Protein AF-A0A7C1DD98-F1 (afdb_monomer_lite)

Radius of gyration: 33.75 Å; chains: 1; bounding box: 45×37×127 Å

Secondary structure (DSSP, 8-state):
---TTTT---HHHHHHHHHHHHSSPPPPPPHHHHHHHHHHHHHHHHHHTTTTTSSSSSSSSSS------------------SSHHHHHHHHHHHHHHHHHHHHHHHHHHHHHHHHHHHHHHHHHHHHHHHHHHHHHHS---S--HHHHHHHHHHHHHHHHHHHHHHTTTS-HHHHHHHHHHHHHHHHHH-TTTSTTTTB-TTS-B-TT----HHHHHHHHHH--S-HHHHHHHHHHHHHHHHHHHHHHHHHHH-HHHHHHHHHHHHHHHHHHHHHTT--HHHHHHIIIIIS---S--TT-

Foldseek 3Di:
DPDPPPPPCDPVNLQVVLCQLQVDRWDADDLVVLLVLLVVVLVVLVVVVVVVVVPPPPPPPPPPDDDDDDDDDDDDDDDDDDDCVVVVVVVVVVVVVVVVVVVVVVVVVVVVVVVVVVVVVVVVVVVVVVVVVVVVPPPPLFDDLVLVLVLLVLLLVLLVLLLVSVCSRTPSLSSLSNLQVLLVVLCVVLVLQQPLQQADPVRHGDSSNGGPSVVNSVSLVVDPDDRNVSVLSSLVSLQSSQVSSLVSSCSRHNDSSSVSSVVSSVVSSVVVCVVVVPPPVSVCCCVPRRHDDPPDPPPD

pLDDT: mean 75.89, std 20.19, range [26.45, 97.75]

Structure (mmCIF, N/CA/C/O backbone):
data_AF-A0A7C1DD98-F1
#
_entry.id   AF-A0A7C1DD98-F1
#
loop_
_atom_site.group_PDB
_atom_site.id
_atom_site.type_symbol
_atom_site.label_atom_id
_atom_site.label_alt_id
_atom_site.label_comp_id
_atom_site.label_asym_id
_atom_site.label_entity_id
_atom_site.label_seq_id
_atom_site.pdbx_PDB_ins_code
_atom_site.Cartn_x
_atom_site.Cartn_y
_atom_site.Cartn_z
_atom_site.occupancy
_atom_site.B_iso_or_equiv
_atom_site.auth_seq_id
_atom_site.auth_comp_id
_atom_site.auth_asym_id
_atom_site.auth_atom_id
_atom_site.pdbx_PDB_model_num
ATOM 1 N N . MET A 1 1 ? 25.209 -1.944 34.228 1.00 44.56 1 MET A N 1
ATOM 2 C CA . MET A 1 1 ? 23.796 -2.227 34.520 1.00 44.56 1 MET A CA 1
ATOM 3 C C . MET A 1 1 ? 23.032 -1.071 33.922 1.00 44.56 1 MET A C 1
ATOM 5 O O . MET A 1 1 ? 23.174 0.032 34.424 1.00 44.56 1 MET A O 1
ATOM 9 N N . PHE A 1 2 ? 22.425 -1.289 32.759 1.00 43.44 2 PHE A N 1
ATOM 10 C CA . PHE A 1 2 ? 21.355 -0.421 32.284 1.00 43.44 2 PHE A CA 1
ATOM 11 C C . PHE A 1 2 ? 20.094 -1.053 32.857 1.00 43.44 2 PHE A C 1
ATOM 13 O O . PHE A 1 2 ? 19.914 -2.259 32.695 1.00 43.44 2 PHE A O 1
ATOM 20 N N . ASP A 1 3 ? 19.347 -0.292 33.644 1.00 43.69 3 ASP A N 1
ATOM 21 C CA . ASP A 1 3 ? 18.128 -0.772 34.274 1.00 43.69 3 ASP A CA 1
ATOM 22 C C . ASP A 1 3 ? 17.076 -1.000 33.180 1.00 43.69 3 ASP A C 1
ATOM 24 O O . ASP A 1 3 ? 16.743 -0.090 32.424 1.00 43.69 3 ASP A O 1
ATOM 28 N N . ASP A 1 4 ? 16.554 -2.225 33.090 1.00 50.62 4 ASP A N 1
ATOM 29 C CA . ASP A 1 4 ? 15.515 -2.650 32.135 1.00 50.62 4 ASP A CA 1
ATOM 30 C C . ASP A 1 4 ? 14.133 -1.992 32.399 1.00 50.62 4 ASP A C 1
ATOM 32 O O . ASP A 1 4 ? 13.113 -2.424 31.863 1.00 50.62 4 ASP A O 1
ATOM 36 N N . ASP A 1 5 ? 14.069 -0.943 33.226 1.00 51.44 5 ASP A N 1
ATOM 37 C CA . ASP A 1 5 ? 12.832 -0.266 33.640 1.00 51.44 5 ASP A CA 1
ATOM 38 C C . ASP A 1 5 ? 12.500 1.002 32.818 1.00 51.44 5 ASP A C 1
ATOM 40 O O . ASP A 1 5 ? 11.418 1.568 32.983 1.00 51.44 5 ASP A O 1
ATOM 44 N N . ASP A 1 6 ? 13.363 1.416 31.882 1.00 50.69 6 ASP A N 1
ATOM 45 C CA . ASP A 1 6 ? 13.234 2.695 31.153 1.00 50.69 6 ASP A CA 1
ATOM 46 C C . ASP A 1 6 ? 12.299 2.672 29.918 1.00 50.69 6 ASP A C 1
ATOM 48 O O . ASP A 1 6 ? 12.132 3.693 29.251 1.00 50.69 6 ASP A O 1
ATOM 52 N N . PHE A 1 7 ? 11.635 1.550 29.607 1.00 53.03 7 PHE A N 1
ATOM 53 C CA . PHE A 1 7 ? 10.709 1.440 28.458 1.00 53.03 7 PHE A CA 1
ATOM 54 C C . PHE A 1 7 ? 9.294 0.964 28.823 1.00 53.03 7 PHE A C 1
ATOM 56 O O . PHE A 1 7 ? 8.620 0.292 28.040 1.00 53.03 7 PHE A O 1
ATOM 63 N N . LYS A 1 8 ? 8.785 1.338 30.001 1.00 61.41 8 LYS A N 1
ATOM 64 C CA . LYS A 1 8 ? 7.354 1.169 30.304 1.00 61.41 8 LYS A CA 1
ATOM 65 C C . LYS A 1 8 ? 6.538 2.242 29.584 1.00 61.41 8 LYS A C 1
ATOM 67 O O . LYS A 1 8 ? 6.243 3.286 30.155 1.00 61.41 8 LYS A O 1
ATOM 72 N N . ILE A 1 9 ? 6.162 1.963 28.335 1.00 60.94 9 ILE A N 1
ATOM 73 C CA . ILE A 1 9 ? 5.136 2.732 27.618 1.00 60.94 9 ILE A CA 1
ATOM 74 C C . ILE A 1 9 ? 3.858 2.680 28.462 1.00 60.94 9 ILE A C 1
ATOM 76 O O . ILE A 1 9 ? 3.317 1.600 28.719 1.00 60.94 9 ILE A O 1
ATOM 80 N N . SER A 1 10 ? 3.395 3.833 28.940 1.00 78.88 10 SER A N 1
ATOM 81 C CA . SER A 1 10 ? 2.190 3.905 29.757 1.00 78.88 10 SER A CA 1
ATOM 82 C C . SER A 1 10 ? 0.936 3.772 28.889 1.00 78.88 10 SER A C 1
ATOM 84 O O . SER A 1 10 ? 0.933 4.040 27.687 1.00 78.88 10 SER A O 1
ATOM 86 N N . MET A 1 11 ? -0.181 3.378 29.503 1.00 71.75 11 MET A N 1
ATOM 87 C CA . MET A 1 11 ? -1.469 3.322 28.805 1.00 71.75 11 MET A CA 1
ATOM 88 C C . MET A 1 11 ? -1.911 4.702 28.289 1.00 71.75 11 MET A C 1
ATOM 90 O O . MET A 1 11 ? -2.684 4.781 27.335 1.00 71.75 11 MET A O 1
ATOM 94 N N . ASP A 1 12 ? -1.444 5.782 28.914 1.00 74.38 12 ASP A N 1
ATOM 95 C CA . ASP A 1 12 ? -1.731 7.141 28.466 1.00 74.38 12 ASP A CA 1
ATOM 96 C C . ASP A 1 12 ? -0.872 7.520 27.248 1.00 74.38 12 ASP A C 1
ATOM 98 O O . ASP A 1 12 ? -1.425 8.062 26.294 1.00 74.38 12 ASP A O 1
ATOM 102 N N . ASP A 1 13 ? 0.391 7.079 27.176 1.00 74.44 13 ASP A N 1
ATOM 103 C CA . ASP A 1 13 ? 1.223 7.229 25.967 1.00 74.44 13 ASP A CA 1
ATOM 104 C C . ASP A 1 13 ? 0.591 6.517 24.759 1.00 74.44 13 ASP A C 1
ATOM 106 O O . ASP A 1 13 ? 0.547 7.057 23.654 1.00 74.44 13 ASP A O 1
ATOM 110 N N . ILE A 1 14 ? 0.022 5.322 24.967 1.00 70.88 14 ILE A N 1
ATOM 111 C CA . ILE A 1 14 ? -0.697 4.590 23.911 1.00 70.88 14 ILE A CA 1
ATOM 112 C C . ILE A 1 14 ? -1.929 5.376 23.446 1.00 70.88 14 ILE A C 1
ATOM 114 O O . ILE A 1 14 ? -2.203 5.436 22.247 1.00 70.88 14 ILE A O 1
ATOM 118 N N . LYS A 1 15 ? -2.688 5.991 24.363 1.00 73.69 15 LYS A N 1
ATOM 119 C CA . LYS A 1 15 ? -3.858 6.806 23.992 1.00 73.69 15 LYS A CA 1
ATOM 120 C C . LYS A 1 15 ? -3.454 8.046 23.206 1.00 73.69 15 LYS A C 1
ATOM 122 O O . LYS A 1 15 ? -4.144 8.371 22.242 1.00 73.69 15 LYS A O 1
ATOM 127 N N . ASP A 1 16 ? -2.366 8.702 23.590 1.00 77.00 16 ASP A N 1
ATOM 128 C CA . ASP A 1 16 ? -1.865 9.887 22.898 1.00 77.00 16 ASP A CA 1
ATOM 129 C C . ASP A 1 16 ? -1.370 9.530 21.493 1.00 77.00 16 ASP A C 1
ATOM 131 O O . ASP A 1 16 ? -1.757 10.183 20.523 1.00 77.00 16 ASP A O 1
ATOM 135 N N . MET A 1 17 ? -0.643 8.416 21.349 1.00 79.12 17 MET A N 1
ATOM 136 C CA . MET A 1 17 ? -0.243 7.883 20.042 1.00 79.12 17 MET A CA 1
ATOM 137 C C . MET A 1 17 ? -1.448 7.535 19.159 1.00 79.12 17 MET A C 1
ATOM 139 O O . MET A 1 17 ? -1.466 7.862 17.973 1.00 79.12 17 MET A O 1
ATOM 143 N N . VAL A 1 18 ? -2.478 6.889 19.717 1.00 78.44 18 VAL A N 1
ATOM 144 C CA . VAL A 1 18 ? -3.716 6.580 18.983 1.00 78.44 18 VAL A CA 1
ATOM 145 C C . VAL A 1 18 ? -4.442 7.872 18.590 1.00 78.44 18 VAL A C 1
ATOM 147 O O . VAL A 1 18 ? -4.887 8.007 17.455 1.00 78.44 18 VAL A O 1
ATOM 150 N N . SER A 1 19 ? -4.519 8.860 19.477 1.00 80.44 19 SER A N 1
ATOM 151 C CA . SER A 1 19 ? -5.138 10.152 19.169 1.00 80.44 19 SER A CA 1
ATOM 152 C C . SER A 1 19 ? -4.407 10.882 18.034 1.00 80.44 19 SER A C 1
ATOM 154 O O . SER A 1 19 ? -5.047 11.397 17.118 1.00 80.44 19 SER A O 1
ATOM 156 N N . GLU A 1 20 ? -3.070 10.868 18.025 1.00 84.50 20 GLU A N 1
ATOM 157 C CA . GLU A 1 20 ? -2.262 11.462 16.952 1.00 84.50 20 GLU A CA 1
ATOM 158 C C . GLU A 1 20 ? -2.450 10.737 15.607 1.00 84.50 20 GLU A C 1
ATOM 160 O O . GLU A 1 20 ? -2.622 11.377 14.563 1.00 84.50 20 GLU A O 1
ATOM 165 N N . LEU A 1 21 ? -2.446 9.399 15.626 1.00 84.75 21 LEU A N 1
ATOM 166 C CA . LEU A 1 21 ? -2.575 8.574 14.423 1.00 84.75 21 LEU A CA 1
ATOM 167 C C . LEU A 1 21 ? -3.962 8.664 13.788 1.00 84.75 21 LEU A C 1
ATOM 169 O O . LEU A 1 21 ? -4.073 8.650 12.565 1.00 84.75 21 LEU A O 1
ATOM 173 N N . PHE A 1 22 ? -5.018 8.771 14.590 1.00 84.56 22 PHE A N 1
ATOM 174 C CA . PHE A 1 22 ? -6.398 8.703 14.103 1.00 84.56 22 PHE A CA 1
ATOM 175 C C . PHE A 1 22 ? -7.108 10.064 14.086 1.00 84.56 22 PHE A C 1
ATOM 177 O O . PHE A 1 22 ? -8.158 10.190 13.463 1.00 84.56 22 PHE A O 1
ATOM 184 N N . GLY A 1 23 ? -6.534 11.095 14.714 1.00 81.75 23 GLY A N 1
ATOM 185 C CA . GLY A 1 23 ? -7.061 12.465 14.725 1.00 81.75 23 GLY A CA 1
ATOM 186 C C . GLY A 1 23 ? -8.315 12.658 15.585 1.00 81.75 23 GLY A C 1
ATOM 187 O O . GLY A 1 23 ? -8.809 13.776 15.716 1.00 81.75 23 GLY A O 1
ATOM 188 N N . GLU A 1 24 ? -8.836 11.585 16.179 1.00 81.94 24 GLU A N 1
ATOM 189 C CA . GLU A 1 24 ? -9.978 11.592 17.085 1.00 81.94 24 GLU A CA 1
ATOM 190 C C . GLU A 1 24 ? -9.912 10.404 18.056 1.00 81.94 24 GLU A C 1
ATOM 192 O O . GLU A 1 24 ? -9.141 9.457 17.882 1.00 81.94 24 GLU A O 1
ATOM 197 N N . LYS A 1 25 ? -10.763 10.435 19.085 1.00 78.94 25 LYS A N 1
ATOM 198 C CA . LYS A 1 25 ? -10.939 9.298 19.988 1.00 78.94 25 LYS A CA 1
ATOM 199 C C . LYS A 1 25 ? -11.739 8.204 19.279 1.00 78.94 25 LYS A C 1
ATOM 201 O O . LYS A 1 25 ? -12.879 8.436 18.881 1.00 78.94 25 LYS A O 1
ATOM 206 N N . ILE A 1 26 ? -11.157 7.012 19.177 1.00 79.25 26 ILE A N 1
ATOM 207 C CA . ILE A 1 26 ? -11.790 5.856 18.537 1.00 79.25 26 ILE A CA 1
ATOM 208 C C . ILE A 1 26 ? -12.465 4.970 19.582 1.00 79.25 26 ILE A C 1
ATOM 210 O O . ILE A 1 26 ? -11.867 4.618 20.601 1.00 79.25 26 ILE A O 1
ATOM 214 N N . GLU A 1 27 ? -13.725 4.619 19.332 1.00 77.81 27 GLU A N 1
ATOM 215 C CA . GLU A 1 27 ? -14.433 3.596 20.098 1.00 77.81 27 GLU A CA 1
ATOM 216 C C . GLU A 1 27 ? -13.940 2.217 19.657 1.00 77.81 27 GLU A C 1
ATOM 218 O O . GLU A 1 27 ? -13.911 1.908 18.466 1.00 77.81 27 GLU A O 1
ATOM 223 N N . LYS A 1 28 ? -13.510 1.392 20.617 1.00 77.19 28 LYS A N 1
ATOM 224 C CA . LYS A 1 28 ? -13.057 0.033 20.319 1.00 77.19 28 LYS A CA 1
ATOM 225 C C . LYS A 1 28 ? -14.254 -0.831 19.938 1.00 77.19 28 LYS A C 1
ATOM 227 O O . LYS A 1 28 ? -15.217 -0.908 20.697 1.00 77.19 28 LYS A O 1
ATOM 232 N N . VAL A 1 29 ? -14.150 -1.510 18.801 1.00 80.81 29 VAL A N 1
ATOM 233 C CA . VAL A 1 29 ? -15.093 -2.559 18.400 1.00 80.81 29 VAL A CA 1
ATOM 234 C C . VAL A 1 29 ? -14.668 -3.871 19.043 1.00 80.81 29 VAL A C 1
ATOM 236 O O . VAL A 1 29 ? -13.480 -4.192 19.074 1.00 80.81 29 VAL A O 1
ATOM 239 N N . ASP A 1 30 ? -15.625 -4.626 19.577 1.00 84.19 30 ASP A N 1
ATOM 240 C CA . ASP A 1 30 ? -15.352 -5.949 20.125 1.00 84.19 30 ASP A CA 1
ATOM 241 C C . ASP A 1 30 ? -15.087 -6.982 19.014 1.00 84.19 30 ASP A C 1
ATOM 243 O O . ASP A 1 30 ? -15.554 -6.860 17.879 1.00 84.19 30 ASP A O 1
ATOM 247 N N . ALA A 1 31 ? -14.334 -8.032 19.345 1.00 81.25 31 ALA A N 1
ATOM 248 C CA . ALA A 1 31 ? -13.898 -9.025 18.369 1.00 81.25 31 ALA A CA 1
ATOM 249 C C . ALA A 1 31 ? -15.051 -9.809 17.719 1.00 81.25 31 ALA A C 1
ATOM 251 O O . ALA A 1 31 ? -14.939 -10.200 16.555 1.00 81.25 31 ALA A O 1
ATOM 252 N N . ALA A 1 32 ? -16.160 -10.030 18.433 1.00 83.06 32 ALA A N 1
ATOM 253 C CA . ALA A 1 32 ? -17.300 -10.770 17.900 1.00 83.06 32 ALA A CA 1
ATOM 254 C C . ALA A 1 32 ? -18.042 -9.943 16.842 1.00 83.06 32 ALA A C 1
ATOM 256 O O . ALA A 1 32 ? -18.244 -10.428 15.726 1.00 83.06 32 ALA A O 1
ATOM 257 N N . SER A 1 33 ? -18.347 -8.681 17.153 1.00 83.62 33 SER A N 1
ATOM 258 C CA . SER A 1 33 ? -18.960 -7.738 16.213 1.00 83.62 33 SER A CA 1
ATOM 259 C C . SER A 1 33 ? -18.067 -7.500 14.994 1.00 83.62 33 SER A C 1
ATOM 261 O O . SER A 1 33 ? -18.538 -7.546 13.859 1.00 83.62 33 SER A O 1
ATOM 263 N N . ALA A 1 34 ? -16.758 -7.314 15.201 1.00 84.94 34 ALA A N 1
ATOM 264 C CA . ALA A 1 34 ? -15.810 -7.122 14.104 1.00 84.94 34 ALA A CA 1
ATOM 265 C C . ALA A 1 34 ? -15.771 -8.327 13.152 1.00 84.94 34 ALA A C 1
ATOM 267 O O . ALA A 1 34 ? -15.765 -8.164 11.931 1.00 84.94 34 ALA A O 1
ATOM 268 N N . LYS A 1 35 ? -15.779 -9.546 13.702 1.00 84.81 35 LYS A N 1
ATOM 269 C CA . LYS A 1 35 ? -15.798 -10.779 12.913 1.00 84.81 35 LYS A CA 1
ATOM 270 C C . LYS A 1 35 ? -17.065 -10.901 12.069 1.00 84.81 35 LYS A C 1
ATOM 272 O O . LYS A 1 35 ? -16.981 -11.338 10.923 1.00 84.81 35 LYS A O 1
ATOM 277 N N . GLU A 1 36 ? -18.220 -10.535 12.616 1.00 86.56 36 GLU A N 1
ATOM 278 C CA . GLU A 1 36 ? -19.487 -10.573 11.883 1.00 86.56 36 GLU A CA 1
ATOM 279 C C . GLU A 1 36 ? -19.508 -9.560 10.731 1.00 86.56 36 GLU A C 1
ATOM 281 O O . GLU A 1 36 ? -19.797 -9.945 9.598 1.00 86.56 36 GLU A O 1
ATOM 286 N N . LEU A 1 37 ? -19.105 -8.311 10.993 1.00 86.69 37 LEU A N 1
ATOM 287 C CA . LEU A 1 37 ? -19.029 -7.250 9.981 1.00 86.69 37 LEU A CA 1
ATOM 288 C C . LEU A 1 37 ? -18.093 -7.620 8.824 1.00 86.69 37 LEU A C 1
ATOM 290 O O . LEU A 1 37 ? -18.454 -7.482 7.657 1.00 86.69 37 LEU A O 1
ATOM 294 N N . LEU A 1 38 ? -16.899 -8.132 9.134 1.00 86.06 38 LEU A N 1
ATOM 295 C CA . LEU A 1 38 ? -15.926 -8.513 8.107 1.00 86.06 38 LEU A CA 1
ATOM 296 C C . LEU A 1 38 ? -16.370 -9.741 7.305 1.00 86.06 38 LEU A C 1
ATOM 298 O O . LEU A 1 38 ? -16.120 -9.811 6.102 1.00 86.06 38 LEU A O 1
ATOM 302 N N . LYS A 1 39 ? -17.042 -10.703 7.949 1.00 84.94 39 LYS A N 1
ATOM 303 C CA . LYS A 1 39 ? -17.567 -11.884 7.259 1.00 84.94 39 LYS A CA 1
ATOM 304 C C . LYS A 1 39 ? -18.651 -11.502 6.251 1.00 84.94 39 LY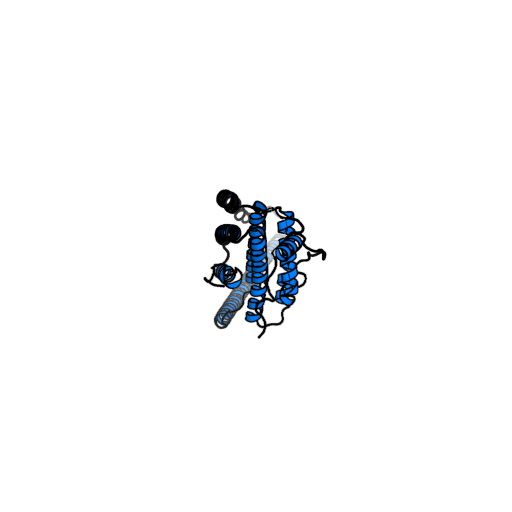S A C 1
ATOM 306 O O . LYS A 1 39 ? -18.610 -11.987 5.125 1.00 84.94 39 LYS A O 1
ATOM 311 N N . GLN A 1 40 ? -19.583 -10.630 6.643 1.00 84.06 40 GLN A N 1
ATOM 312 C CA . GLN A 1 40 ? -20.622 -10.124 5.741 1.00 84.06 40 GLN A CA 1
ATOM 313 C C . GLN A 1 40 ? -20.000 -9.457 4.508 1.00 84.06 40 GLN A C 1
ATOM 315 O O . GLN A 1 40 ? -20.394 -9.772 3.389 1.00 84.06 40 GLN A O 1
ATOM 320 N N . GLU A 1 41 ? -18.967 -8.632 4.701 1.00 82.19 41 GLU A N 1
ATOM 321 C CA . GLU A 1 41 ? -18.279 -7.955 3.598 1.00 82.19 41 GLU A CA 1
ATOM 322 C C . GLU A 1 41 ? -17.597 -8.940 2.639 1.00 82.19 41 GLU A C 1
ATOM 324 O O . GLU A 1 41 ? -17.702 -8.801 1.423 1.00 82.19 41 GLU A O 1
ATOM 329 N N . THR A 1 42 ? -16.907 -9.955 3.164 1.00 79.62 42 THR A N 1
ATOM 330 C CA . THR A 1 42 ? -16.255 -10.968 2.322 1.00 79.62 42 THR A CA 1
ATOM 331 C C . THR A 1 42 ? -17.277 -11.798 1.553 1.00 79.62 42 THR A C 1
ATOM 333 O O . THR A 1 42 ? -17.081 -12.062 0.366 1.00 79.62 42 THR A O 1
ATOM 336 N N . ASP A 1 43 ? -18.393 -12.162 2.186 1.00 76.81 43 ASP A N 1
ATOM 337 C CA . ASP A 1 43 ? -19.472 -12.894 1.527 1.00 76.81 43 ASP A CA 1
ATOM 338 C C . ASP A 1 43 ? -20.142 -12.046 0.425 1.00 76.81 43 ASP A C 1
ATOM 340 O O . ASP A 1 43 ? -20.460 -12.568 -0.646 1.00 76.81 43 ASP A O 1
ATOM 344 N N . GLU A 1 44 ? -20.335 -10.741 0.643 1.00 78.69 44 GLU A N 1
ATOM 345 C CA . GLU A 1 44 ? -20.850 -9.806 -0.369 1.00 78.69 44 GLU A CA 1
ATOM 346 C C . GLU A 1 44 ? -19.860 -9.586 -1.515 1.00 78.69 44 GLU A C 1
ATOM 348 O O . GLU A 1 44 ? -20.237 -9.687 -2.684 1.00 78.69 44 GLU A O 1
ATOM 353 N N . PHE A 1 45 ? -18.582 -9.368 -1.203 1.00 78.62 45 PHE A N 1
ATOM 354 C CA . PHE A 1 45 ? -17.521 -9.196 -2.193 1.00 78.62 45 PHE A CA 1
ATOM 355 C C . PHE A 1 45 ? -17.417 -10.404 -3.132 1.00 78.62 45 PHE A C 1
ATOM 357 O O . PHE A 1 45 ? -17.317 -10.259 -4.354 1.00 78.62 45 PHE A O 1
ATOM 364 N N . MET A 1 46 ? -17.487 -11.614 -2.572 1.00 74.69 46 MET A N 1
ATOM 365 C CA . MET A 1 46 ? -17.434 -12.846 -3.357 1.00 74.69 46 MET A CA 1
ATOM 366 C C . MET A 1 46 ? -18.670 -13.028 -4.246 1.00 74.69 46 MET A C 1
ATOM 368 O O . MET A 1 46 ? -18.540 -13.587 -5.335 1.00 74.69 46 MET A O 1
ATOM 372 N N . LYS A 1 47 ? -19.841 -12.522 -3.832 1.00 68.00 47 LYS A N 1
ATOM 373 C CA . LYS A 1 47 ? -21.067 -12.526 -4.649 1.00 68.00 47 LYS A CA 1
ATOM 374 C C . LYS A 1 47 ? -21.005 -11.513 -5.792 1.00 68.00 47 LYS A C 1
ATOM 376 O O . LYS A 1 47 ? -21.231 -11.891 -6.935 1.00 68.00 47 LYS A O 1
ATOM 381 N N . ILE A 1 48 ? -20.650 -10.260 -5.511 1.00 60.97 48 ILE A N 1
ATOM 382 C CA . ILE A 1 48 ? -20.595 -9.184 -6.520 1.00 60.97 48 ILE A CA 1
ATOM 383 C C . ILE A 1 48 ? -19.510 -9.476 -7.562 1.00 60.97 48 ILE A C 1
ATOM 385 O O . ILE A 1 48 ? -19.715 -9.313 -8.763 1.00 60.97 48 ILE A O 1
ATOM 389 N N . GLY A 1 49 ? -18.370 -10.017 -7.128 1.00 49.75 49 GLY A N 1
ATOM 390 C CA . GLY A 1 49 ? -17.279 -10.383 -8.021 1.00 49.75 49 GLY A CA 1
ATOM 391 C C . GLY A 1 49 ? -17.572 -11.544 -8.986 1.00 49.75 49 GLY A C 1
ATOM 392 O O . GLY A 1 49 ? -16.648 -11.923 -9.707 1.00 49.75 49 GLY A O 1
ATOM 393 N N . LEU A 1 50 ? -18.775 -12.134 -8.976 1.00 44.62 50 LEU A N 1
ATOM 394 C CA . LEU A 1 50 ? -19.270 -13.076 -9.991 1.00 44.62 50 LEU A CA 1
ATOM 395 C C . LEU A 1 50 ? -20.115 -12.387 -11.079 1.00 44.62 50 LEU A C 1
ATOM 397 O O . LEU A 1 50 ? -20.232 -12.935 -12.173 1.00 44.62 50 LEU A O 1
ATOM 401 N N . GLU A 1 51 ? -20.674 -11.203 -10.818 1.00 39.59 51 GLU A N 1
ATOM 402 C CA . GLU A 1 51 ? -21.613 -10.529 -11.729 1.00 39.59 51 GLU A CA 1
ATOM 403 C C . GLU A 1 51 ? -20.905 -9.599 -12.734 1.00 39.59 51 GLU A C 1
ATOM 405 O O . GLU A 1 51 ? -21.285 -9.560 -13.903 1.00 39.59 51 GLU A O 1
ATOM 410 N N . GLU A 1 52 ? -19.798 -8.949 -12.356 1.00 40.19 52 GLU A N 1
ATOM 411 C CA . GLU A 1 52 ? -19.060 -8.009 -13.231 1.00 40.19 52 GLU A CA 1
ATOM 412 C C . GLU A 1 52 ? -18.224 -8.682 -14.352 1.00 40.19 52 GLU A C 1
ATOM 414 O O . GLU A 1 52 ? -17.625 -8.006 -15.187 1.00 40.19 52 GLU A O 1
ATOM 419 N N . ILE A 1 53 ? -18.181 -10.020 -14.421 1.00 44.03 53 ILE A N 1
ATOM 420 C CA . ILE A 1 53 ? -17.365 -10.769 -15.401 1.00 44.03 53 ILE A CA 1
ATOM 421 C C . ILE A 1 53 ? -18.067 -10.911 -16.768 1.00 44.03 53 ILE A C 1
ATOM 423 O O . ILE A 1 53 ? -17.403 -11.129 -17.783 1.00 44.03 53 ILE A O 1
ATOM 427 N N . ASN A 1 54 ? -19.390 -10.727 -16.840 1.00 35.72 54 ASN A N 1
ATOM 428 C CA . ASN A 1 54 ? -20.117 -10.858 -18.108 1.00 35.72 54 ASN A CA 1
ATOM 429 C C . ASN A 1 54 ? -19.994 -9.640 -19.039 1.00 35.72 54 ASN A C 1
ATOM 431 O O . ASN A 1 54 ? -20.211 -9.789 -20.238 1.00 35.72 54 ASN A O 1
ATOM 435 N N . GLU A 1 55 ? -19.603 -8.463 -18.544 1.00 34.12 55 GLU A N 1
ATOM 436 C CA . GLU A 1 55 ? -19.584 -7.242 -19.369 1.00 34.12 55 GLU A CA 1
ATOM 437 C C . GLU A 1 55 ? -18.222 -6.936 -20.013 1.00 34.12 55 GLU A C 1
ATOM 439 O O . GLU A 1 55 ? -18.168 -6.240 -21.024 1.00 34.12 55 GLU A O 1
ATOM 444 N N . PHE A 1 56 ? -17.116 -7.506 -19.518 1.00 29.06 56 PHE A N 1
ATOM 445 C CA . PHE A 1 56 ? -15.774 -7.196 -20.041 1.00 29.06 56 PHE A CA 1
ATOM 446 C C . PHE A 1 56 ? -15.313 -8.083 -21.213 1.00 29.06 56 PHE A C 1
ATOM 448 O O . PHE A 1 56 ? -14.299 -7.785 -21.836 1.00 29.06 56 PHE A O 1
ATOM 455 N N . SER A 1 57 ? -16.043 -9.159 -21.544 1.00 33.16 57 SER A N 1
ATOM 456 C CA . SER A 1 57 ? -15.686 -10.072 -22.651 1.00 33.16 57 SER A CA 1
ATOM 457 C C . SER A 1 57 ? -16.368 -9.755 -23.991 1.00 33.16 57 SER A C 1
ATOM 459 O O . SER A 1 57 ? -16.011 -10.339 -25.010 1.00 33.16 57 SER A O 1
ATOM 461 N N . ALA A 1 58 ? -17.315 -8.810 -24.015 1.00 32.59 58 ALA A N 1
ATOM 462 C CA . ALA A 1 58 ? -18.080 -8.457 -25.214 1.00 32.59 58 ALA A CA 1
ATOM 463 C C . ALA A 1 58 ? -17.458 -7.316 -26.050 1.00 32.59 58 ALA A C 1
ATOM 465 O O . ALA A 1 58 ? -17.936 -7.036 -27.145 1.00 32.59 58 ALA A O 1
ATOM 466 N N . ALA A 1 59 ? -16.396 -6.661 -25.565 1.00 33.78 59 ALA A N 1
ATOM 467 C CA . ALA A 1 59 ? -15.850 -5.441 -26.171 1.00 33.78 59 ALA A CA 1
ATOM 468 C C . ALA A 1 59 ? -14.646 -5.648 -27.119 1.00 33.78 59 ALA A C 1
ATOM 470 O O . ALA A 1 59 ? -14.123 -4.671 -27.642 1.00 33.78 59 ALA A O 1
ATOM 471 N N . GLU A 1 60 ? -14.207 -6.887 -27.380 1.00 36.34 60 GLU A N 1
ATOM 472 C CA . GLU A 1 60 ? -13.020 -7.173 -28.220 1.00 36.34 60 GLU A CA 1
ATOM 473 C C . GLU A 1 60 ? -13.326 -7.855 -29.574 1.00 36.34 60 GLU A C 1
ATOM 475 O O . GLU A 1 60 ? -12.409 -8.345 -30.232 1.00 36.34 60 GLU A O 1
ATOM 480 N N . GLN A 1 61 ? -14.583 -7.888 -30.043 1.00 36.03 61 GLN A N 1
ATOM 481 C CA . GLN A 1 61 ? -14.936 -8.564 -31.311 1.00 36.03 61 GLN A CA 1
ATOM 482 C C . GLN A 1 61 ? -15.434 -7.685 -32.472 1.00 36.03 61 GLN A C 1
ATOM 484 O O . GLN A 1 61 ? -15.703 -8.241 -33.534 1.00 36.03 61 GLN A O 1
ATOM 489 N N . ASP A 1 62 ? -15.474 -6.353 -32.358 1.00 35.22 62 ASP A N 1
ATOM 490 C CA . ASP A 1 62 ? -16.179 -5.513 -33.354 1.00 35.22 62 ASP A CA 1
ATOM 491 C C . ASP A 1 62 ? -15.300 -4.594 -34.237 1.00 35.22 62 ASP A C 1
ATOM 493 O O . ASP A 1 62 ? -15.796 -3.653 -34.850 1.00 35.22 62 ASP A O 1
ATOM 497 N N . GLU A 1 63 ? -13.996 -4.870 -34.381 1.00 32.59 63 GLU A N 1
ATOM 498 C CA . GLU A 1 63 ? -13.084 -4.054 -35.218 1.00 32.59 63 GLU A CA 1
ATOM 499 C C . GLU A 1 63 ? -12.456 -4.799 -36.421 1.00 32.59 63 GLU A C 1
ATOM 501 O O . GLU A 1 63 ? -11.294 -4.580 -36.762 1.00 32.59 63 GLU A O 1
ATOM 506 N N . SER A 1 64 ? -13.192 -5.676 -37.126 1.00 35.25 64 SER A N 1
ATOM 507 C CA . SER A 1 64 ? -12.647 -6.333 -38.341 1.00 35.25 64 SER A CA 1
ATOM 508 C C . SER A 1 64 ? -13.555 -6.392 -39.577 1.00 35.25 64 SER A C 1
ATOM 510 O O . SER A 1 64 ? -13.467 -7.328 -40.370 1.00 35.25 64 SER A O 1
ATOM 512 N N . SER A 1 65 ? -14.395 -5.382 -39.830 1.00 38.09 65 SER A N 1
ATOM 513 C CA . SER A 1 65 ? -15.190 -5.378 -41.071 1.00 38.09 65 SER A CA 1
ATOM 514 C C . SER A 1 65 ? -15.404 -4.011 -41.722 1.00 38.09 65 SER A C 1
ATOM 516 O O . SER A 1 65 ? -16.541 -3.591 -41.896 1.00 38.09 65 SER A O 1
ATOM 518 N N . VAL A 1 66 ? -14.349 -3.326 -42.175 1.00 38.91 66 VAL A N 1
ATOM 519 C CA . VAL A 1 66 ? -14.505 -2.290 -43.216 1.00 38.91 66 VAL A CA 1
ATOM 520 C C . VAL A 1 66 ? -13.242 -2.226 -44.074 1.00 38.91 66 VAL A C 1
ATOM 522 O O . VAL A 1 66 ? -12.236 -1.708 -43.611 1.00 38.91 66 VAL A O 1
ATOM 525 N N . LEU A 1 67 ? -13.293 -2.765 -45.301 1.00 35.56 67 LEU A N 1
ATOM 526 C CA . LEU A 1 67 ? -12.632 -2.251 -46.523 1.00 35.56 67 LEU A CA 1
ATOM 527 C C . LEU A 1 67 ? -12.599 -3.325 -47.624 1.00 35.56 67 LEU A C 1
ATOM 529 O O . LEU A 1 67 ? -11.593 -4.000 -47.841 1.00 35.56 67 LEU A O 1
ATOM 533 N N . LYS A 1 68 ? -13.698 -3.435 -48.370 1.00 38.31 68 LYS A N 1
ATOM 534 C CA . LYS A 1 68 ? -13.682 -3.806 -49.787 1.00 38.31 68 LYS A CA 1
ATOM 535 C C . LYS A 1 68 ? -14.727 -2.965 -50.507 1.00 38.31 68 LYS A C 1
ATOM 537 O O . LYS A 1 68 ? -15.788 -2.730 -49.943 1.00 38.31 68 LYS A O 1
ATOM 542 N N . ASP A 1 69 ? -14.336 -2.509 -51.693 1.00 36.97 69 ASP A N 1
ATOM 543 C CA . ASP A 1 69 ? -15.154 -2.213 -52.878 1.00 36.97 69 ASP A CA 1
ATOM 544 C C . ASP A 1 69 ? -14.747 -0.880 -53.503 1.00 36.97 69 ASP A C 1
ATOM 546 O O . ASP A 1 69 ? -15.003 0.180 -52.948 1.00 36.97 69 ASP A O 1
ATOM 550 N N . TYR A 1 70 ? -14.100 -0.961 -54.668 1.00 33.69 70 TYR A N 1
ATOM 551 C CA . TYR A 1 70 ? -14.281 -0.018 -55.771 1.00 33.69 70 TYR A CA 1
ATOM 552 C C . TYR A 1 70 ? -13.813 -0.693 -57.069 1.00 33.69 70 TYR A C 1
ATOM 554 O O . TYR A 1 70 ? -12.625 -0.732 -57.379 1.00 33.69 70 TYR A O 1
ATOM 562 N N . GLU A 1 71 ? -14.775 -1.208 -57.828 1.00 38.56 71 GLU A N 1
ATOM 563 C CA . GLU A 1 71 ? -14.734 -1.258 -59.289 1.00 38.56 71 GLU A CA 1
ATOM 564 C C . GLU A 1 71 ? -15.984 -0.532 -59.783 1.00 38.56 71 GLU A C 1
ATOM 566 O O . GLU A 1 71 ? -17.070 -0.734 -59.237 1.00 38.56 71 GLU A O 1
ATOM 571 N N . THR A 1 72 ? -15.854 0.315 -60.803 1.00 36.53 72 THR A N 1
ATOM 572 C CA . THR A 1 72 ? -16.923 0.502 -61.794 1.00 36.53 72 THR A CA 1
ATOM 573 C C . THR A 1 72 ? -16.406 1.157 -63.073 1.00 36.53 72 THR A C 1
ATOM 575 O O . THR A 1 72 ? -15.480 1.965 -63.071 1.00 36.53 72 THR A O 1
ATOM 578 N N . GLU A 1 73 ? -17.029 0.686 -64.147 1.00 38.03 73 GLU A N 1
ATOM 579 C CA . GLU A 1 73 ? -16.846 0.863 -65.585 1.00 38.03 73 GLU A CA 1
ATOM 580 C C . GLU A 1 73 ? -16.933 2.309 -66.098 1.00 38.03 73 GLU A C 1
ATOM 582 O O . GLU A 1 73 ? -17.605 3.142 -65.498 1.00 38.03 73 GLU A O 1
ATOM 587 N N . ASP A 1 74 ? -16.399 2.559 -67.303 1.00 30.83 74 ASP A N 1
ATOM 588 C CA . ASP A 1 74 ? -17.166 3.342 -68.279 1.00 30.83 74 ASP A CA 1
ATOM 589 C C . ASP A 1 74 ? -16.864 2.945 -69.736 1.00 30.83 74 ASP A C 1
ATOM 591 O O . ASP A 1 74 ? -15.762 2.528 -70.103 1.00 30.83 74 ASP A O 1
ATOM 595 N N . THR A 1 75 ? -17.905 3.039 -70.556 1.00 37.22 75 THR A N 1
ATOM 596 C CA . THR A 1 75 ? -18.065 2.455 -71.892 1.00 37.22 75 THR A CA 1
ATOM 597 C C . THR A 1 75 ? -18.080 3.520 -73.004 1.00 37.22 75 THR A C 1
ATOM 599 O O . THR A 1 75 ? -18.128 4.716 -72.748 1.00 37.22 75 THR A O 1
ATOM 602 N N . LEU A 1 76 ? -18.116 3.029 -74.256 1.00 33.19 76 LEU A N 1
ATOM 603 C CA . LEU A 1 76 ? -18.616 3.651 -75.504 1.00 33.19 76 LEU A CA 1
ATOM 604 C C . LEU A 1 76 ? -17.591 4.166 -76.544 1.00 33.19 76 LEU A C 1
ATOM 606 O O . LEU A 1 76 ? -16.919 5.183 -76.400 1.00 33.19 76 LEU A O 1
ATOM 610 N N . LYS A 1 77 ? -17.591 3.472 -77.696 1.00 42.03 77 LYS A N 1
ATOM 611 C CA . LYS A 1 77 ? -17.207 3.970 -79.036 1.00 42.03 77 LYS A CA 1
ATOM 612 C C . LYS A 1 77 ? -18.435 4.597 -79.731 1.00 42.03 77 LYS A C 1
ATOM 614 O O . LYS A 1 77 ? -19.556 4.189 -79.434 1.00 42.03 77 LYS A O 1
ATOM 619 N N . PRO A 1 78 ? -18.237 5.477 -80.735 1.00 37.41 78 PRO A N 1
ATOM 620 C CA . PRO A 1 78 ? -18.464 5.059 -82.132 1.00 37.41 78 PRO A CA 1
ATOM 621 C C . PRO A 1 78 ? -17.422 5.612 -83.144 1.00 37.41 78 PRO A C 1
ATOM 623 O O . PRO A 1 78 ? -16.544 6.400 -82.799 1.00 37.41 78 PRO A O 1
ATOM 626 N N . ALA A 1 79 ? -17.489 5.146 -84.399 1.00 40.59 79 ALA A N 1
ATOM 627 C CA . ALA A 1 79 ? -16.555 5.368 -85.527 1.00 40.59 79 ALA A CA 1
ATOM 628 C C . ALA A 1 79 ? -17.337 5.769 -86.815 1.00 40.59 79 ALA A C 1
ATOM 630 O O . ALA A 1 79 ? -18.565 5.705 -86.756 1.00 40.59 79 ALA A O 1
ATOM 631 N N . PRO A 1 80 ? -16.739 6.005 -88.014 1.00 55.22 80 PRO A N 1
ATOM 632 C CA . PRO A 1 80 ? -15.437 6.589 -88.408 1.00 55.22 80 PRO A CA 1
ATOM 633 C C . PRO A 1 80 ? -15.559 7.635 -89.559 1.00 55.22 80 PRO A C 1
ATOM 635 O O . PRO A 1 80 ? -16.601 7.751 -90.195 1.00 55.22 80 PRO A O 1
ATOM 638 N N . ALA A 1 81 ? -14.462 8.328 -89.909 1.00 42.47 81 ALA A N 1
ATOM 639 C CA . ALA A 1 81 ? -14.191 8.763 -91.293 1.00 42.47 81 ALA A CA 1
ATOM 640 C C . ALA A 1 81 ? -12.720 9.200 -91.484 1.00 42.47 81 ALA A C 1
ATOM 642 O O . ALA A 1 81 ? -12.384 10.342 -91.189 1.00 42.47 81 ALA A O 1
ATOM 643 N N . ASN A 1 82 ? -11.888 8.310 -92.056 1.00 54.47 82 ASN A N 1
ATOM 644 C CA . ASN A 1 82 ? -10.563 8.581 -92.660 1.00 54.47 82 ASN A CA 1
ATOM 645 C C . ASN A 1 82 ? -9.500 9.225 -91.727 1.00 54.47 82 ASN A C 1
ATOM 647 O O . ASN A 1 82 ? -9.799 9.657 -90.622 1.00 54.47 82 ASN A O 1
ATOM 651 N N . PRO A 1 83 ? -8.239 9.401 -92.151 1.00 49.75 83 PRO A N 1
ATOM 652 C CA . PRO A 1 83 ? -6.997 8.651 -91.840 1.00 49.75 83 PRO A CA 1
ATOM 653 C C . PRO A 1 83 ? -6.592 8.501 -90.340 1.00 49.75 83 PRO A C 1
ATOM 655 O O . PRO A 1 83 ? -5.420 8.321 -90.002 1.00 49.75 83 PRO A O 1
ATOM 658 N N . VAL A 1 84 ? -7.549 8.580 -89.416 1.00 54.34 84 VAL A N 1
ATOM 659 C CA . VAL A 1 84 ? -7.379 8.491 -87.955 1.00 54.34 84 VAL A CA 1
ATOM 660 C C . VAL A 1 84 ? -7.265 7.041 -87.458 1.00 54.34 84 VAL A C 1
ATOM 662 O O . VAL A 1 84 ? -6.680 6.803 -86.406 1.00 54.34 84 VAL A O 1
ATOM 665 N N . GLU A 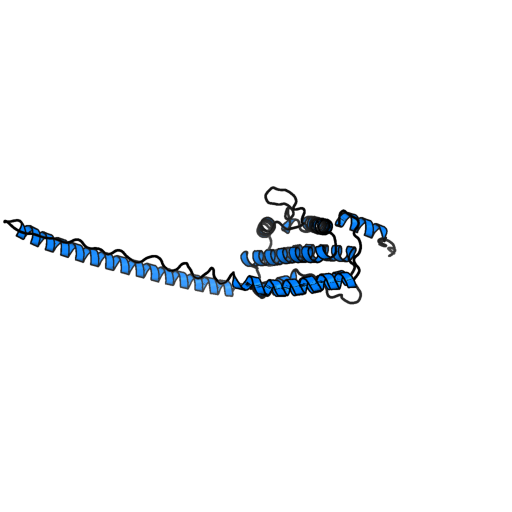1 85 ? -7.759 6.052 -88.208 1.00 49.66 85 GLU A N 1
ATOM 666 C CA . GLU A 1 85 ? -7.742 4.635 -87.795 1.00 49.66 85 GLU A CA 1
ATOM 667 C C . GLU A 1 85 ? -6.335 4.029 -87.747 1.00 49.66 85 GLU A C 1
ATOM 669 O O . GLU A 1 85 ? -6.046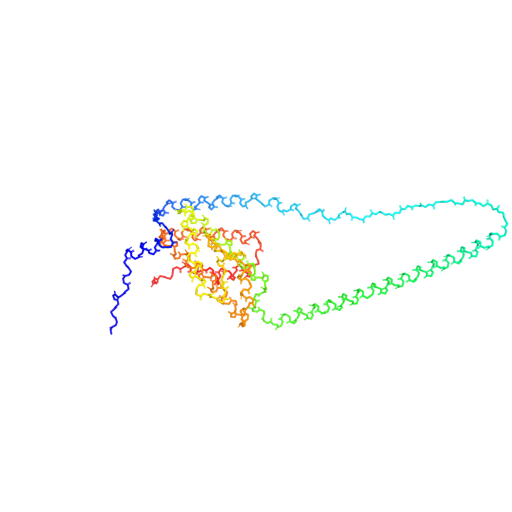 3.253 -86.840 1.00 49.66 85 GLU A O 1
ATOM 674 N N . LEU A 1 86 ? -5.431 4.458 -88.635 1.00 51.78 86 LEU A N 1
ATOM 675 C CA . LEU A 1 86 ? -4.027 4.040 -88.596 1.00 51.78 86 LEU A CA 1
ATOM 676 C C . LEU A 1 86 ? -3.309 4.622 -87.366 1.00 51.78 86 LEU A C 1
ATOM 678 O O . LEU A 1 86 ? -2.541 3.933 -86.704 1.00 51.78 86 LEU A O 1
ATOM 682 N N . ARG A 1 87 ? -3.612 5.881 -87.010 1.00 53.12 87 ARG A N 1
ATOM 683 C CA . ARG A 1 87 ? -3.101 6.507 -85.781 1.00 53.12 87 ARG A CA 1
ATOM 684 C C . ARG A 1 87 ? -3.682 5.855 -84.532 1.00 53.12 87 ARG A C 1
ATOM 686 O O . ARG A 1 87 ? -2.925 5.625 -83.608 1.00 53.12 87 ARG A O 1
ATOM 693 N N . LYS A 1 88 ? -4.968 5.490 -84.523 1.00 57.41 88 LYS A N 1
ATOM 694 C CA . LYS A 1 88 ? -5.595 4.763 -83.409 1.00 57.41 88 LYS A CA 1
ATOM 695 C C . LYS A 1 88 ? -5.050 3.349 -83.234 1.00 57.41 88 LYS A C 1
ATOM 697 O O . LYS A 1 88 ? -4.929 2.923 -82.097 1.00 57.41 88 LYS A O 1
ATOM 702 N N . GLN A 1 89 ? -4.730 2.627 -84.309 1.00 57.88 89 GLN A N 1
ATOM 703 C CA . GLN A 1 89 ? -4.082 1.314 -84.203 1.00 57.88 89 GLN A CA 1
ATOM 704 C C . GLN A 1 89 ? -2.669 1.437 -83.632 1.00 57.88 89 GLN A C 1
ATOM 706 O O . GLN A 1 89 ? -2.345 0.720 -82.695 1.00 57.88 89 GLN A O 1
ATOM 711 N N . ILE A 1 90 ? -1.878 2.401 -84.113 1.00 60.09 90 ILE A N 1
ATOM 712 C CA . ILE A 1 90 ? -0.538 2.677 -83.573 1.00 60.09 90 ILE A CA 1
ATOM 713 C C . ILE A 1 90 ? -0.620 3.168 -82.118 1.00 60.09 90 ILE A C 1
ATOM 715 O O . ILE A 1 90 ? 0.175 2.763 -81.281 1.00 60.09 90 ILE A O 1
ATOM 719 N N . GLU A 1 91 ? -1.593 4.014 -81.784 1.00 58.41 91 GLU A N 1
ATOM 720 C CA . GLU A 1 91 ? -1.804 4.532 -80.430 1.00 58.41 91 GLU A CA 1
ATOM 721 C C . GLU A 1 91 ? -2.303 3.443 -79.471 1.00 58.41 91 GLU A C 1
ATOM 723 O O . GLU A 1 91 ? -1.841 3.394 -78.339 1.00 58.41 91 GLU A O 1
ATOM 728 N N . LEU A 1 92 ? -3.172 2.528 -79.915 1.00 64.62 92 LEU A N 1
ATOM 729 C CA . LEU A 1 92 ? -3.580 1.346 -79.146 1.00 64.62 92 LEU A CA 1
ATOM 730 C C . LEU A 1 92 ? -2.421 0.371 -78.946 1.00 64.62 92 LEU A C 1
ATOM 732 O O . LEU A 1 92 ? -2.261 -0.140 -77.846 1.00 64.62 92 LEU A O 1
ATOM 736 N N . GLU A 1 93 ? -1.597 0.146 -79.967 1.00 65.38 93 GLU A N 1
ATOM 737 C CA . GLU A 1 93 ? -0.438 -0.743 -79.878 1.00 65.38 93 GLU A CA 1
ATOM 738 C C . GLU A 1 93 ? 0.653 -0.153 -78.967 1.00 65.38 93 GLU A C 1
ATOM 740 O O . GLU A 1 93 ? 1.220 -0.864 -78.141 1.00 65.38 93 GLU A O 1
ATOM 745 N N . ILE A 1 94 ? 0.891 1.165 -79.023 1.00 67.19 94 ILE A N 1
ATOM 746 C CA . ILE A 1 94 ? 1.771 1.872 -78.079 1.00 67.19 94 ILE A CA 1
ATOM 747 C C . ILE A 1 94 ? 1.174 1.848 -76.670 1.00 67.19 94 ILE A C 1
ATOM 749 O O . ILE A 1 94 ? 1.905 1.603 -75.716 1.00 67.19 94 ILE A O 1
ATOM 753 N N . ARG A 1 95 ? -0.135 2.067 -76.512 1.00 65.81 95 ARG A N 1
ATOM 754 C CA . ARG A 1 95 ? -0.796 2.080 -75.201 1.00 65.81 95 ARG A CA 1
ATOM 755 C C . ARG A 1 95 ? -0.804 0.701 -74.551 1.00 65.81 95 ARG A C 1
ATOM 757 O O . ARG A 1 95 ? -0.442 0.610 -73.387 1.00 65.81 95 ARG A O 1
ATOM 764 N N . GLU A 1 96 ? -1.106 -0.362 -75.296 1.00 70.31 96 GLU A N 1
ATOM 765 C CA . GLU A 1 96 ? -0.995 -1.740 -74.803 1.00 70.31 96 GLU A CA 1
ATOM 766 C C . GLU A 1 96 ? 0.447 -2.106 -74.453 1.00 70.31 96 GLU A C 1
ATOM 768 O O . GLU A 1 96 ? 0.680 -2.811 -73.472 1.00 70.31 96 GLU A O 1
ATOM 773 N N . LYS A 1 97 ? 1.423 -1.658 -75.252 1.00 67.81 97 LYS A N 1
ATOM 774 C CA . LYS A 1 97 ? 2.835 -1.941 -74.992 1.00 67.81 97 LYS A CA 1
ATOM 775 C C . LYS A 1 97 ? 3.337 -1.191 -73.758 1.00 67.81 97 LYS A C 1
ATOM 777 O O . LYS A 1 97 ? 4.013 -1.789 -72.932 1.00 67.81 97 LYS A O 1
ATOM 782 N N . VAL A 1 98 ? 2.933 0.067 -73.585 1.00 64.94 98 VAL A N 1
ATOM 783 C CA . VAL A 1 98 ? 3.226 0.878 -72.394 1.00 64.94 98 VAL A CA 1
ATOM 784 C C . VAL A 1 98 ? 2.503 0.336 -71.160 1.00 64.94 98 VAL A C 1
ATOM 786 O O . VAL A 1 98 ? 3.094 0.307 -70.087 1.00 64.94 98 VAL A O 1
ATOM 789 N N . GLU A 1 99 ? 1.262 -0.141 -71.281 1.00 68.88 99 GLU A N 1
ATOM 790 C CA . GLU A 1 99 ? 0.539 -0.784 -70.177 1.00 68.88 99 GLU A CA 1
ATOM 791 C C . GLU A 1 99 ? 1.159 -2.125 -69.782 1.00 68.88 99 GLU A C 1
ATOM 793 O O . GLU A 1 99 ? 1.292 -2.387 -68.588 1.00 68.88 99 GLU A O 1
ATOM 798 N N . ARG A 1 100 ? 1.607 -2.940 -70.746 1.00 71.69 100 ARG A N 1
ATOM 799 C CA . ARG A 1 100 ? 2.374 -4.163 -70.461 1.00 71.69 100 ARG A CA 1
ATOM 800 C C . ARG A 1 100 ? 3.712 -3.851 -69.801 1.00 71.69 100 ARG A C 1
ATOM 802 O O . ARG A 1 100 ? 4.017 -4.444 -68.774 1.00 71.69 100 ARG A O 1
ATOM 809 N N . GLU A 1 101 ? 4.467 -2.883 -70.316 1.00 68.81 101 GLU A N 1
ATOM 810 C CA . GLU A 1 101 ? 5.743 -2.471 -69.718 1.00 68.81 101 GLU A CA 1
ATOM 811 C C . GLU A 1 101 ? 5.551 -1.883 -68.305 1.00 68.81 101 GLU A C 1
ATOM 813 O O . GLU A 1 101 ? 6.310 -2.217 -67.397 1.00 68.81 101 GLU A O 1
ATOM 818 N N . LEU A 1 102 ? 4.493 -1.097 -68.063 1.00 63.69 102 LEU A N 1
ATOM 819 C CA . LEU A 1 102 ? 4.143 -0.581 -66.731 1.00 63.69 102 LEU A CA 1
ATOM 820 C C . LEU A 1 102 ? 3.646 -1.672 -65.777 1.00 63.69 102 LEU A C 1
ATOM 822 O O . LEU A 1 102 ? 3.919 -1.593 -64.577 1.00 63.69 102 LEU A O 1
ATOM 826 N N . ALA A 1 103 ? 2.901 -2.662 -66.269 1.00 67.75 103 ALA A N 1
ATOM 827 C CA . ALA A 1 103 ? 2.444 -3.796 -65.473 1.00 67.75 103 ALA A CA 1
ATOM 828 C C . ALA A 1 103 ? 3.621 -4.697 -65.078 1.00 67.75 103 ALA A C 1
ATOM 830 O O . ALA A 1 103 ? 3.733 -5.065 -63.908 1.00 67.75 103 ALA A O 1
ATOM 831 N N . ASP A 1 104 ? 4.541 -4.960 -66.005 1.00 72.88 104 ASP A N 1
ATOM 832 C CA . ASP A 1 104 ? 5.757 -5.733 -65.756 1.00 72.88 104 ASP A CA 1
ATOM 833 C C . ASP A 1 104 ? 6.711 -4.986 -64.813 1.00 72.88 104 ASP A C 1
ATOM 835 O O . ASP A 1 104 ? 7.278 -5.587 -63.897 1.00 72.88 104 ASP A O 1
ATOM 839 N N . GLU A 1 105 ? 6.845 -3.662 -64.952 1.00 67.94 105 GLU A N 1
ATOM 840 C CA . GLU A 1 105 ? 7.650 -2.845 -64.040 1.00 67.94 105 GLU A CA 1
ATOM 841 C C . GLU A 1 105 ? 7.013 -2.747 -62.643 1.00 67.94 105 GLU A C 1
ATOM 843 O O . GLU A 1 105 ? 7.715 -2.853 -61.633 1.00 67.94 105 GLU A O 1
ATOM 848 N N . LYS A 1 106 ? 5.681 -2.612 -62.546 1.00 68.12 106 LYS A N 1
ATOM 849 C CA . LYS A 1 106 ? 4.959 -2.660 -61.261 1.00 68.12 106 LYS A CA 1
ATOM 850 C C . LYS A 1 106 ? 5.054 -4.033 -60.607 1.00 68.12 106 LYS A C 1
ATOM 852 O O . LYS A 1 106 ? 5.240 -4.097 -59.393 1.00 68.12 106 LYS A O 1
ATOM 857 N N . SER A 1 107 ? 4.949 -5.113 -61.381 1.00 72.44 107 SER A N 1
ATOM 858 C CA . SER A 1 107 ? 5.073 -6.478 -60.868 1.00 72.44 107 SER A CA 1
ATOM 859 C C . SER A 1 107 ? 6.483 -6.728 -60.340 1.00 72.44 107 SER A C 1
ATOM 861 O O . SER A 1 107 ? 6.637 -7.167 -59.202 1.00 72.44 107 SER A O 1
ATOM 863 N N . ARG A 1 108 ? 7.516 -6.318 -61.089 1.00 77.44 108 ARG A N 1
ATOM 864 C CA . ARG A 1 108 ? 8.916 -6.385 -60.641 1.00 77.44 108 ARG A CA 1
ATOM 865 C C . ARG A 1 108 ? 9.175 -5.559 -59.384 1.00 77.44 108 ARG A C 1
ATOM 867 O O . ARG A 1 108 ? 9.780 -6.068 -58.448 1.00 77.44 108 ARG A O 1
ATOM 874 N N . LYS A 1 109 ? 8.675 -4.319 -59.311 1.00 70.75 109 LYS A N 1
ATOM 875 C CA . LYS A 1 109 ? 8.816 -3.476 -58.109 1.00 70.75 109 LYS A CA 1
ATOM 876 C C . LYS A 1 109 ? 8.086 -4.062 -56.901 1.00 70.75 109 LYS A C 1
ATOM 878 O O . LYS A 1 109 ? 8.596 -3.974 -55.788 1.00 70.75 109 LYS A O 1
ATOM 883 N N . LYS A 1 110 ? 6.913 -4.674 -57.098 1.00 68.44 110 LYS A N 1
ATOM 884 C CA . LYS A 1 110 ? 6.161 -5.344 -56.027 1.00 68.44 110 LYS A CA 1
ATOM 885 C C . LYS A 1 110 ? 6.892 -6.588 -55.525 1.00 68.44 110 LYS A C 1
ATOM 887 O O . LYS A 1 110 ? 6.960 -6.791 -54.318 1.00 68.44 110 LYS A O 1
ATOM 892 N N . GLU A 1 111 ? 7.459 -7.385 -56.424 1.00 75.06 111 GLU A N 1
ATOM 893 C CA . GLU A 1 111 ? 8.255 -8.563 -56.075 1.00 75.06 111 GLU A CA 1
ATOM 894 C C . GLU A 1 111 ? 9.548 -8.173 -55.345 1.00 75.06 111 GLU A C 1
ATOM 896 O O . GLU A 1 111 ? 9.866 -8.744 -54.306 1.00 75.06 111 GLU A O 1
ATOM 901 N N . GLU A 1 112 ? 10.242 -7.127 -55.803 1.00 75.81 112 GLU A N 1
ATOM 902 C CA . GLU A 1 112 ? 11.433 -6.602 -55.130 1.00 75.81 112 GLU A CA 1
ATOM 903 C C . GLU A 1 112 ? 11.099 -6.018 -53.745 1.00 75.81 112 GLU A C 1
ATOM 905 O O . GLU A 1 112 ? 11.836 -6.230 -52.783 1.00 75.81 112 GLU A O 1
ATOM 910 N N . MET A 1 113 ? 9.956 -5.337 -53.604 1.00 65.00 113 MET A N 1
ATOM 911 C CA . MET A 1 113 ? 9.480 -4.822 -52.317 1.00 65.00 113 MET A CA 1
ATOM 912 C C . MET A 1 113 ? 9.087 -5.951 -51.357 1.00 65.00 113 MET A C 1
ATOM 914 O O . MET A 1 113 ? 9.447 -5.898 -50.184 1.00 65.00 113 MET A O 1
ATOM 918 N N . LEU A 1 114 ? 8.399 -6.989 -51.843 1.00 68.62 114 LEU A N 1
ATOM 919 C CA . LEU A 1 114 ? 8.073 -8.178 -51.051 1.00 68.62 114 LEU A CA 1
ATOM 920 C C . LEU A 1 114 ? 9.341 -8.909 -50.607 1.00 68.62 114 LEU A C 1
ATOM 922 O O . LEU A 1 114 ? 9.443 -9.287 -49.443 1.00 68.62 114 LEU A O 1
ATOM 926 N N . LYS A 1 115 ? 10.339 -9.015 -51.488 1.00 79.81 115 LYS A N 1
ATOM 927 C CA . LYS A 1 115 ? 11.636 -9.606 -51.164 1.00 79.81 115 LYS A CA 1
ATOM 928 C C . LYS A 1 115 ? 12.387 -8.797 -50.104 1.00 79.81 115 LYS A C 1
ATOM 930 O O . LYS A 1 115 ? 12.875 -9.383 -49.145 1.00 79.81 115 LYS A O 1
ATOM 935 N N . ARG A 1 116 ? 12.383 -7.459 -50.189 1.00 73.12 116 ARG A N 1
ATOM 936 C CA . ARG A 1 116 ? 12.939 -6.586 -49.135 1.00 73.12 116 ARG A CA 1
ATOM 937 C C . ARG A 1 116 ? 12.183 -6.701 -47.812 1.00 73.12 116 ARG A C 1
ATOM 939 O O . ARG A 1 116 ? 12.804 -6.618 -46.761 1.00 73.12 116 ARG A O 1
ATOM 946 N N . ILE A 1 117 ? 10.863 -6.898 -47.840 1.00 67.56 117 ILE A N 1
ATOM 947 C CA . ILE A 1 117 ? 10.063 -7.134 -46.628 1.00 67.56 117 ILE A CA 1
ATOM 948 C C . ILE A 1 117 ? 10.391 -8.504 -46.022 1.00 67.56 117 ILE A C 1
ATOM 950 O O . ILE A 1 117 ? 10.483 -8.614 -44.803 1.00 67.56 117 ILE A O 1
ATOM 954 N N . GLU A 1 118 ? 10.580 -9.545 -46.834 1.00 73.56 118 GLU A N 1
ATOM 955 C CA . GLU A 1 118 ? 10.987 -10.868 -46.349 1.00 73.56 118 GLU A CA 1
ATOM 956 C C . GLU A 1 118 ? 12.414 -10.882 -45.802 1.00 73.56 118 GLU A C 1
ATOM 958 O O . GLU A 1 118 ? 12.648 -11.490 -44.760 1.00 73.56 118 GLU A O 1
ATOM 963 N N . GLU A 1 119 ? 13.350 -10.199 -46.459 1.00 76.50 119 GLU A N 1
ATOM 964 C CA . GLU A 1 119 ? 14.723 -10.018 -45.978 1.00 76.50 119 GLU A CA 1
ATOM 965 C C . GLU A 1 119 ? 14.724 -9.219 -44.666 1.00 76.50 119 GLU A C 1
ATOM 967 O O . GLU A 1 119 ? 15.250 -9.702 -43.669 1.00 76.50 119 GLU A O 1
ATOM 972 N N . ALA A 1 120 ? 13.987 -8.105 -44.588 1.00 68.25 120 ALA A N 1
ATOM 973 C CA . ALA A 1 120 ? 13.828 -7.344 -43.346 1.00 68.25 120 ALA A CA 1
ATOM 974 C C . ALA A 1 120 ? 13.139 -8.150 -42.228 1.00 68.25 120 ALA A C 1
ATOM 976 O O . ALA A 1 120 ? 13.476 -7.993 -41.056 1.00 68.25 120 ALA A O 1
ATOM 977 N N . LYS A 1 121 ? 12.191 -9.039 -42.560 1.00 67.75 121 LYS A N 1
ATOM 978 C CA . LYS A 1 121 ? 11.566 -9.954 -41.590 1.00 67.75 121 LYS A CA 1
ATOM 979 C C . LYS A 1 121 ? 12.521 -11.053 -41.133 1.00 67.75 121 LYS A C 1
ATOM 981 O O . LYS A 1 121 ? 12.486 -11.401 -39.958 1.00 67.75 121 LYS A O 1
ATOM 986 N N . LYS A 1 122 ? 13.360 -11.596 -42.019 1.00 72.69 122 LYS A N 1
ATOM 987 C CA . LYS A 1 122 ? 14.384 -12.592 -41.665 1.00 72.69 122 LYS A CA 1
ATOM 988 C C . LYS A 1 122 ? 15.474 -11.976 -40.798 1.00 72.69 122 LYS A C 1
ATOM 990 O O . LYS A 1 122 ? 15.816 -12.572 -39.783 1.00 72.69 122 LYS A O 1
ATOM 995 N N . ASP A 1 123 ? 15.919 -10.768 -41.122 1.00 70.12 123 ASP A N 1
ATOM 996 C CA . ASP A 1 123 ? 16.894 -10.024 -40.325 1.00 70.12 123 ASP A CA 1
ATOM 997 C C . ASP A 1 123 ? 16.297 -9.606 -38.976 1.00 70.12 123 ASP A C 1
ATOM 999 O O . ASP A 1 123 ? 16.945 -9.739 -37.942 1.00 70.12 123 ASP A O 1
ATOM 1003 N N . SER A 1 124 ? 15.021 -9.203 -38.943 1.00 63.16 124 SER A N 1
ATOM 1004 C CA . SER A 1 124 ? 14.309 -8.905 -37.696 1.00 63.16 124 SER A CA 1
ATOM 1005 C C . SER A 1 124 ? 14.063 -10.152 -36.842 1.00 63.16 124 SER A C 1
ATOM 1007 O O . SER A 1 124 ? 14.171 -10.064 -35.622 1.00 63.16 124 SER A O 1
ATOM 1009 N N . ALA A 1 125 ? 13.768 -11.307 -37.443 1.00 63.84 125 ALA A N 1
ATOM 1010 C CA . ALA A 1 125 ? 13.587 -12.568 -36.727 1.00 63.84 125 ALA A CA 1
ATOM 1011 C C . ALA A 1 125 ? 14.920 -13.134 -36.213 1.00 63.84 125 ALA A C 1
ATOM 1013 O O . ALA A 1 125 ? 14.973 -13.636 -35.092 1.00 63.84 125 ALA A O 1
ATOM 1014 N N . ALA A 1 126 ? 16.000 -13.011 -36.988 1.00 64.19 126 ALA A N 1
ATOM 1015 C CA . ALA A 1 126 ? 17.348 -13.383 -36.567 1.00 64.19 126 ALA A CA 1
ATOM 1016 C C . ALA A 1 126 ? 17.850 -12.465 -35.443 1.00 64.19 126 ALA A C 1
ATOM 1018 O O . ALA A 1 126 ? 18.346 -12.959 -34.435 1.00 64.19 126 ALA A O 1
ATOM 1019 N N . TYR A 1 127 ? 17.609 -11.154 -35.548 1.00 60.47 127 TYR A N 1
ATOM 1020 C CA . TYR A 1 127 ? 17.929 -10.183 -34.502 1.00 60.47 127 TYR A CA 1
ATOM 1021 C C . TYR A 1 127 ? 17.082 -10.388 -33.236 1.00 60.47 127 TYR A C 1
ATOM 1023 O O . TYR A 1 127 ? 17.605 -10.331 -32.127 1.00 60.47 127 TYR A O 1
ATOM 1031 N N . ALA A 1 128 ? 15.788 -10.700 -33.371 1.00 55.16 128 ALA A N 1
ATOM 1032 C CA . ALA A 1 128 ? 14.922 -11.044 -32.240 1.00 55.16 128 ALA A CA 1
ATOM 1033 C C . ALA A 1 128 ? 15.333 -12.371 -31.578 1.00 55.16 128 ALA A C 1
ATOM 1035 O O . ALA A 1 128 ? 15.309 -12.482 -30.353 1.00 55.16 128 ALA A O 1
ATOM 1036 N N . SER A 1 129 ? 15.768 -13.357 -32.368 1.00 60.59 129 SER A N 1
ATOM 1037 C CA . SER A 1 129 ? 16.317 -14.624 -31.880 1.00 60.59 129 SER A CA 1
ATOM 1038 C C . SER A 1 129 ? 17.645 -14.413 -31.144 1.00 60.59 129 SER A C 1
ATOM 1040 O O . SER A 1 129 ? 17.814 -14.923 -30.035 1.00 60.59 129 SER A O 1
ATOM 1042 N N . GLU A 1 130 ? 18.561 -13.605 -31.687 1.00 60.25 130 GLU A N 1
ATOM 1043 C CA . GLU A 1 130 ? 19.817 -13.241 -31.022 1.00 60.25 130 GLU A CA 1
ATOM 1044 C C . GLU A 1 130 ? 19.570 -12.443 -29.737 1.00 60.25 130 GLU A C 1
ATOM 1046 O O . GLU A 1 130 ? 20.155 -12.784 -28.708 1.00 60.25 130 GLU A O 1
ATOM 1051 N N . LEU A 1 131 ? 18.632 -11.486 -29.724 1.00 53.41 131 LEU A N 1
ATOM 1052 C CA . LEU A 1 131 ? 18.220 -10.803 -28.491 1.00 53.41 131 LEU A CA 1
ATOM 1053 C C . LEU A 1 131 ? 17.609 -11.766 -27.468 1.00 53.41 131 LEU A C 1
ATOM 1055 O O . LEU A 1 131 ? 17.901 -11.637 -26.283 1.00 53.41 131 LEU A O 1
ATOM 1059 N N . SER A 1 132 ? 16.797 -12.737 -27.898 1.00 54.62 132 SER A N 1
ATOM 1060 C CA . SER A 1 132 ? 16.185 -13.720 -26.993 1.00 54.62 132 SER A CA 1
ATOM 1061 C C . SER A 1 132 ? 17.221 -14.672 -26.383 1.00 54.62 132 SER A C 1
ATOM 1063 O O . SER A 1 132 ? 17.153 -14.993 -25.198 1.00 54.62 132 SER A O 1
ATOM 1065 N N . SER A 1 133 ? 18.241 -15.054 -27.156 1.00 49.38 133 SER A N 1
ATOM 1066 C CA . SER A 1 133 ? 19.326 -15.924 -26.693 1.00 49.38 133 SER A CA 1
ATOM 1067 C C . SER A 1 133 ? 20.355 -15.177 -25.830 1.00 49.38 133 SER A C 1
ATOM 1069 O O . SER A 1 133 ? 20.854 -15.729 -24.850 1.00 49.38 133 SER A O 1
ATOM 1071 N N . ALA A 1 134 ? 20.593 -13.887 -26.101 1.00 50.47 134 ALA A N 1
ATOM 1072 C CA . ALA A 1 134 ? 21.390 -13.008 -25.246 1.00 50.47 134 ALA A CA 1
ATOM 1073 C C . ALA A 1 134 ? 20.654 -12.618 -23.946 1.00 50.47 134 ALA A C 1
ATOM 1075 O O . ALA A 1 134 ? 21.296 -12.439 -22.909 1.00 50.47 134 ALA A O 1
ATOM 1076 N N . ALA A 1 135 ? 19.319 -12.532 -23.975 1.00 48.41 135 ALA A N 1
ATOM 1077 C CA . ALA A 1 135 ? 18.475 -12.347 -22.794 1.00 48.41 135 ALA A CA 1
ATOM 1078 C C . ALA A 1 135 ? 18.405 -13.614 -21.925 1.00 48.41 135 ALA A C 1
ATOM 1080 O O . ALA A 1 135 ? 18.433 -13.505 -20.707 1.00 48.41 135 ALA A O 1
ATOM 1081 N N . ALA A 1 136 ? 18.415 -14.810 -22.522 1.00 45.88 136 ALA A N 1
ATOM 1082 C CA . ALA A 1 136 ? 18.458 -16.076 -21.783 1.00 45.88 136 ALA A CA 1
ATOM 1083 C C . ALA A 1 136 ? 19.822 -16.354 -21.110 1.00 45.88 136 ALA A C 1
ATOM 1085 O O . ALA A 1 136 ? 19.892 -17.105 -20.137 1.00 45.88 136 ALA A O 1
ATOM 1086 N N . ALA A 1 137 ? 20.909 -15.743 -21.603 1.00 46.03 137 ALA A N 1
ATOM 1087 C CA . ALA A 1 137 ? 22.262 -15.900 -21.059 1.00 46.03 137 ALA A CA 1
ATOM 1088 C C . ALA A 1 137 ? 22.619 -14.882 -19.955 1.00 46.03 137 ALA A C 1
ATOM 1090 O O . ALA A 1 137 ? 23.587 -15.083 -19.216 1.00 46.03 137 ALA A O 1
ATOM 1091 N N . LYS A 1 138 ? 21.833 -13.808 -19.791 1.00 45.47 138 LYS A N 1
ATOM 1092 C CA . LYS A 1 138 ? 21.850 -12.994 -18.571 1.00 45.47 138 LYS A CA 1
ATOM 1093 C C . LYS A 1 138 ? 20.856 -13.604 -17.599 1.00 45.47 138 LYS A C 1
ATOM 1095 O O . LYS A 1 138 ? 19.668 -13.656 -17.869 1.00 45.47 138 LYS A O 1
ATOM 1100 N N . LYS A 1 139 ? 21.354 -14.049 -16.450 1.00 46.69 139 LYS A N 1
ATOM 1101 C CA . LYS A 1 139 ? 20.545 -14.373 -15.275 1.00 46.69 139 LYS A CA 1
ATOM 1102 C C . LYS A 1 139 ? 19.611 -13.179 -15.011 1.00 46.69 139 LYS A C 1
ATOM 1104 O O . LYS A 1 139 ? 20.065 -12.142 -14.537 1.00 46.69 139 LYS A O 1
ATOM 1109 N N . ASP A 1 140 ? 18.356 -13.298 -15.424 1.00 47.84 140 ASP A N 1
ATOM 1110 C CA . ASP A 1 140 ? 17.347 -12.246 -15.347 1.00 47.84 140 ASP A CA 1
ATOM 1111 C C . ASP A 1 140 ? 16.898 -12.103 -13.888 1.00 47.84 140 ASP A C 1
ATOM 1113 O O . ASP A 1 140 ? 15.996 -12.791 -13.414 1.00 47.84 140 ASP A O 1
ATOM 1117 N N . THR A 1 141 ? 17.628 -11.297 -13.118 1.00 53.38 141 THR A N 1
ATOM 1118 C CA . THR A 1 141 ? 17.359 -11.064 -11.689 1.00 53.38 141 THR A CA 1
ATOM 1119 C C . THR A 1 141 ? 16.627 -9.744 -11.428 1.00 53.38 141 THR A C 1
ATOM 1121 O O . THR A 1 141 ? 16.348 -9.405 -10.277 1.00 53.38 141 THR A O 1
ATOM 1124 N N . GLY A 1 142 ? 16.282 -8.987 -12.475 1.00 71.38 142 GLY A N 1
ATOM 1125 C CA . GLY A 1 142 ? 15.615 -7.691 -12.363 1.00 71.38 142 GLY A CA 1
ATOM 1126 C C . GLY A 1 142 ? 14.157 -7.732 -12.815 1.00 71.38 142 GLY A C 1
ATOM 1127 O O . GLY A 1 142 ? 13.837 -8.332 -13.830 1.00 71.38 142 GLY A O 1
ATOM 1128 N N . LEU A 1 143 ? 13.265 -7.055 -12.088 1.00 85.75 143 LEU A N 1
ATOM 1129 C CA . LEU A 1 143 ? 11.946 -6.717 -12.625 1.00 85.75 143 LEU A CA 1
ATOM 1130 C C . LEU A 1 143 ? 12.062 -5.677 -13.743 1.00 85.75 143 LEU A C 1
ATOM 1132 O O . LEU A 1 143 ? 12.705 -4.638 -13.567 1.00 85.75 143 LEU A O 1
ATOM 1136 N N . SER A 1 144 ? 11.360 -5.915 -14.845 1.00 89.38 144 SER A N 1
ATOM 1137 C CA . SER A 1 144 ? 11.091 -4.913 -15.874 1.00 89.38 144 SER A CA 1
ATOM 1138 C C . SER A 1 144 ? 10.265 -3.743 -15.321 1.00 89.38 144 SER A C 1
ATOM 1140 O O . SER A 1 144 ? 9.628 -3.825 -14.267 1.00 89.38 144 SER A O 1
ATOM 1142 N N . PHE A 1 145 ? 10.240 -2.623 -16.051 1.00 88.12 145 PHE A N 1
ATOM 1143 C CA . PHE A 1 145 ? 9.410 -1.472 -15.681 1.00 88.12 145 PHE A CA 1
ATOM 1144 C C . PHE A 1 145 ? 7.919 -1.837 -15.593 1.00 88.12 145 PHE A C 1
ATOM 1146 O O . PHE A 1 145 ? 7.247 -1.434 -14.648 1.00 88.12 145 PHE A O 1
ATOM 1153 N N . GLN A 1 146 ? 7.418 -2.644 -16.532 1.00 91.38 146 GLN A N 1
ATOM 1154 C CA . GLN A 1 146 ? 6.027 -3.096 -16.529 1.00 91.38 146 GLN A CA 1
ATOM 1155 C C . GLN A 1 146 ? 5.717 -3.976 -15.309 1.00 91.38 146 GLN A C 1
ATOM 1157 O O . GLN A 1 146 ? 4.701 -3.765 -14.654 1.00 91.38 146 GLN A O 1
ATOM 1162 N N . GLU A 1 147 ? 6.605 -4.909 -14.953 1.00 93.69 147 GLU A N 1
ATOM 1163 C CA . GLU A 1 147 ? 6.430 -5.741 -13.754 1.00 93.69 147 GLU A CA 1
ATOM 1164 C C . GLU A 1 147 ? 6.442 -4.902 -12.466 1.00 93.69 147 GLU A C 1
ATOM 1166 O O . GLU A 1 147 ? 5.649 -5.146 -11.559 1.00 93.69 147 GLU A O 1
ATOM 1171 N N . ARG A 1 148 ? 7.289 -3.865 -12.388 1.00 92.75 148 ARG A N 1
ATOM 1172 C CA . ARG A 1 148 ? 7.272 -2.909 -11.265 1.00 92.75 148 ARG A CA 1
ATOM 1173 C C . ARG A 1 148 ? 5.943 -2.175 -11.169 1.00 92.75 148 ARG A C 1
ATOM 1175 O O . ARG A 1 148 ? 5.415 -2.047 -10.070 1.00 92.75 148 ARG A O 1
ATOM 1182 N N . MET A 1 149 ? 5.402 -1.714 -12.295 1.00 93.56 149 MET A N 1
ATOM 1183 C CA . MET A 1 149 ? 4.098 -1.050 -12.318 1.00 93.56 149 MET A CA 1
ATOM 1184 C C . MET A 1 149 ? 2.981 -1.985 -11.854 1.00 93.56 149 MET A C 1
ATOM 1186 O O . MET A 1 149 ? 2.179 -1.577 -11.022 1.00 93.56 149 MET A O 1
ATOM 1190 N N . GLN A 1 150 ? 2.985 -3.250 -12.282 1.00 94.75 150 GLN A N 1
ATOM 1191 C CA . GLN A 1 150 ? 2.016 -4.240 -11.802 1.00 94.75 150 GLN A CA 1
ATOM 1192 C C . GLN A 1 150 ? 2.131 -4.469 -10.289 1.00 94.75 150 GLN A C 1
ATOM 1194 O O . GLN A 1 150 ? 1.117 -4.496 -9.603 1.00 94.75 150 GLN A O 1
ATOM 1199 N N . ILE A 1 151 ? 3.344 -4.540 -9.731 1.00 96.12 151 ILE A N 1
ATOM 1200 C CA . ILE A 1 151 ? 3.522 -4.623 -8.271 1.00 96.12 151 ILE A CA 1
ATOM 1201 C C . ILE A 1 151 ? 2.997 -3.368 -7.558 1.00 96.12 151 ILE A C 1
ATOM 1203 O O . ILE A 1 151 ? 2.379 -3.482 -6.500 1.00 96.12 151 ILE A O 1
ATOM 1207 N N . ILE A 1 152 ? 3.218 -2.174 -8.118 1.00 95.06 152 ILE A N 1
ATOM 1208 C CA . ILE A 1 152 ? 2.671 -0.922 -7.570 1.00 95.06 152 ILE A CA 1
ATOM 1209 C C . ILE A 1 152 ? 1.137 -0.952 -7.584 1.00 95.06 152 ILE A C 1
ATOM 1211 O O . ILE A 1 152 ? 0.518 -0.540 -6.607 1.00 95.06 152 ILE A O 1
ATOM 1215 N N . GLU A 1 153 ? 0.520 -1.460 -8.651 1.00 92.25 153 GLU A N 1
ATOM 1216 C CA . GLU A 1 153 ? -0.936 -1.621 -8.745 1.00 92.25 153 GLU A CA 1
ATOM 1217 C C . GLU A 1 153 ? -1.476 -2.630 -7.727 1.00 92.25 153 GLU A C 1
ATOM 1219 O O . GLU A 1 153 ? -2.452 -2.338 -7.037 1.00 92.25 153 GLU A O 1
ATOM 1224 N N . MET A 1 154 ? -0.823 -3.790 -7.585 1.00 94.75 154 MET A N 1
ATOM 1225 C CA . MET A 1 154 ? -1.161 -4.792 -6.566 1.00 94.75 154 MET A CA 1
ATOM 1226 C C . MET A 1 154 ? -1.082 -4.188 -5.161 1.00 94.75 154 MET A C 1
ATOM 1228 O O . MET A 1 154 ? -1.970 -4.398 -4.332 1.00 94.75 154 MET A O 1
ATOM 1232 N N . PHE A 1 155 ? -0.048 -3.380 -4.912 1.00 95.88 155 PHE A N 1
ATOM 1233 C CA . PHE A 1 155 ? 0.107 -2.666 -3.655 1.00 95.88 155 PHE A CA 1
ATOM 1234 C C . PHE A 1 155 ? -1.021 -1.660 -3.437 1.00 95.88 155 PHE A C 1
ATOM 1236 O O . PHE A 1 155 ? -1.704 -1.736 -2.422 1.00 95.88 155 PHE A O 1
ATOM 1243 N N . ASP A 1 156 ? -1.265 -0.755 -4.379 1.00 91.81 156 ASP A N 1
ATOM 1244 C CA . ASP A 1 156 ? -2.327 0.249 -4.270 1.00 91.81 156 ASP A CA 1
ATOM 1245 C C . ASP A 1 156 ? -3.701 -0.393 -4.025 1.00 91.81 156 ASP A C 1
ATOM 1247 O O . ASP A 1 156 ? -4.438 0.030 -3.131 1.00 91.81 156 ASP A O 1
ATOM 1251 N N . TYR A 1 157 ? -4.005 -1.480 -4.738 1.00 90.94 157 TYR A N 1
ATOM 1252 C CA . TYR A 1 157 ? -5.225 -2.249 -4.520 1.00 90.94 157 TYR A CA 1
ATOM 1253 C C . TYR A 1 157 ? -5.295 -2.816 -3.096 1.00 90.94 157 TYR A C 1
ATOM 1255 O O . TYR A 1 157 ? -6.304 -2.633 -2.415 1.00 90.94 157 TYR A O 1
ATOM 1263 N N . SER A 1 158 ? -4.212 -3.430 -2.607 1.00 94.19 158 SER A N 1
ATOM 1264 C CA . SER A 1 158 ? -4.156 -3.946 -1.232 1.00 94.19 158 SER A CA 1
ATOM 1265 C C . SER A 1 158 ? -4.397 -2.872 -0.175 1.00 94.19 158 SER A C 1
ATOM 1267 O O . SER A 1 158 ? -5.107 -3.120 0.795 1.00 94.19 158 SER A O 1
ATOM 1269 N N . GLN A 1 159 ? -3.878 -1.660 -0.379 1.00 93.75 159 GLN A N 1
ATOM 1270 C CA . GLN A 1 159 ? -4.040 -0.560 0.569 1.00 93.75 159 GLN A CA 1
ATOM 1271 C C . GLN A 1 159 ? -5.464 0.001 0.563 1.00 93.75 159 GLN A C 1
ATOM 1273 O O . GLN A 1 159 ? -6.008 0.304 1.625 1.00 93.75 159 GLN A O 1
ATOM 1278 N N . LYS A 1 160 ? -6.086 0.107 -0.617 1.00 92.31 160 LYS A N 1
ATOM 1279 C CA . LYS A 1 160 ? -7.497 0.496 -0.757 1.00 92.31 160 LYS A CA 1
ATOM 1280 C C . LYS A 1 160 ? -8.419 -0.519 -0.096 1.00 92.31 160 LYS A C 1
ATOM 1282 O O . LYS A 1 160 ? -9.320 -0.129 0.640 1.00 92.31 160 LYS A O 1
ATOM 1287 N N . LEU A 1 161 ? -8.166 -1.804 -0.328 1.00 92.81 161 LEU A N 1
ATOM 1288 C CA . LEU A 1 161 ? -8.955 -2.879 0.254 1.00 92.81 161 LEU A CA 1
ATOM 1289 C C . LEU A 1 161 ? -8.797 -2.934 1.780 1.00 92.81 161 LEU A C 1
ATOM 1291 O O . LEU A 1 161 ? -9.789 -3.006 2.499 1.00 92.81 161 LEU A O 1
ATOM 1295 N N . PHE A 1 162 ? -7.569 -2.806 2.283 1.00 94.75 162 PHE A N 1
ATOM 1296 C CA . PHE A 1 162 ? -7.302 -2.696 3.716 1.00 94.75 162 PHE A CA 1
ATOM 1297 C C . PHE A 1 162 ? -8.063 -1.526 4.358 1.00 94.75 162 PHE A C 1
ATOM 1299 O O . PHE A 1 162 ? -8.749 -1.715 5.362 1.00 94.75 162 PHE A O 1
ATOM 1306 N N . ALA A 1 163 ? -8.003 -0.331 3.760 1.00 94.31 163 ALA A N 1
ATOM 1307 C CA . ALA A 1 163 ? -8.733 0.832 4.259 1.00 94.31 163 ALA A CA 1
ATOM 1308 C C . ALA A 1 163 ? -10.254 0.636 4.209 1.00 94.31 163 ALA A C 1
ATOM 1310 O O . ALA A 1 163 ? -10.948 1.054 5.136 1.00 94.31 163 ALA A O 1
ATOM 1311 N N . ALA A 1 164 ? -10.775 -0.003 3.158 1.00 92.44 164 ALA A N 1
ATOM 1312 C CA . ALA A 1 164 ? -12.197 -0.305 3.031 1.00 92.44 164 ALA A CA 1
ATOM 1313 C C . ALA A 1 164 ? -12.672 -1.239 4.152 1.00 92.44 164 ALA A C 1
ATOM 1315 O O . ALA A 1 164 ? -13.640 -0.911 4.836 1.00 92.44 164 ALA A O 1
ATOM 1316 N N . LEU A 1 165 ? -11.950 -2.337 4.397 1.00 92.19 165 LEU A N 1
ATOM 1317 C CA . LEU A 1 165 ? -12.263 -3.285 5.467 1.00 92.19 165 LEU A CA 1
ATOM 1318 C C . LEU A 1 165 ? -12.168 -2.631 6.851 1.00 92.19 165 LEU A C 1
ATOM 1320 O O . LEU A 1 165 ? -13.076 -2.768 7.668 1.00 92.19 165 LEU A O 1
ATOM 1324 N N . LEU A 1 166 ? -11.109 -1.858 7.109 1.00 93.12 166 LEU A N 1
ATOM 1325 C CA . LEU A 1 166 ? -10.946 -1.171 8.389 1.00 93.12 166 LEU A CA 1
ATOM 1326 C C . LEU A 1 166 ? -12.022 -0.092 8.606 1.00 93.12 166 LEU A C 1
ATOM 1328 O O . LEU A 1 166 ? -12.480 0.096 9.730 1.00 93.12 166 LEU A O 1
ATOM 1332 N N . SER A 1 167 ? -12.490 0.565 7.539 1.00 93.38 167 SER A N 1
ATOM 1333 C CA . SER A 1 167 ? -13.569 1.567 7.604 1.00 93.38 167 SER A CA 1
ATOM 1334 C C . SER A 1 167 ? -14.940 0.979 7.957 1.00 93.38 167 SER A C 1
ATOM 1336 O O . SER A 1 167 ? -15.871 1.732 8.236 1.00 93.38 167 SER A O 1
ATOM 1338 N N . LYS A 1 168 ? -15.092 -0.352 7.937 1.00 91.56 168 LYS A N 1
ATOM 1339 C CA . LYS A 1 168 ? -16.284 -1.033 8.472 1.00 91.56 168 LYS A CA 1
ATOM 1340 C C . LYS A 1 168 ? -16.241 -1.159 9.991 1.00 91.56 168 LYS A C 1
ATOM 1342 O O . LYS A 1 168 ? -17.282 -1.308 10.618 1.00 91.56 168 LYS A O 1
ATOM 1347 N N . LEU A 1 169 ? -15.044 -1.100 10.571 1.00 90.50 169 LEU A N 1
ATOM 1348 C CA . LEU A 1 169 ? -14.813 -1.247 12.003 1.00 90.50 169 LEU A CA 1
ATOM 1349 C C . LEU A 1 169 ? -14.705 0.114 12.689 1.00 90.50 169 LEU A C 1
ATOM 1351 O O . LEU A 1 169 ? -15.222 0.305 13.780 1.00 90.50 169 LEU A O 1
ATOM 1355 N N . ILE A 1 170 ? -14.045 1.079 12.058 1.00 92.00 170 ILE A N 1
ATOM 1356 C CA . ILE A 1 170 ? -13.860 2.420 12.618 1.00 92.00 170 ILE A CA 1
ATOM 1357 C C . ILE A 1 170 ? -14.243 3.485 11.593 1.00 92.00 170 ILE A C 1
ATOM 1359 O O . ILE A 1 170 ? -14.376 3.213 10.402 1.00 92.00 170 ILE A O 1
ATOM 1363 N N . LYS A 1 171 ? -14.428 4.727 12.047 1.00 91.31 171 LYS A N 1
ATOM 1364 C CA . LYS A 1 171 ? -14.868 5.820 11.174 1.00 91.31 171 LYS A CA 1
ATOM 1365 C C . LYS A 1 171 ? -13.876 6.061 10.033 1.00 91.31 171 LYS A C 1
ATOM 1367 O O . LYS A 1 171 ? -12.671 6.169 10.248 1.00 91.31 171 LYS A O 1
ATOM 1372 N N . LYS A 1 172 ? -14.406 6.256 8.825 1.00 92.00 172 LYS A N 1
ATOM 1373 C CA . LYS A 1 172 ? -13.612 6.503 7.613 1.00 92.00 172 LYS A CA 1
ATOM 1374 C C . LYS A 1 172 ? -12.587 7.650 7.745 1.00 92.00 172 LYS A C 1
ATOM 1376 O O . LYS A 1 172 ? -11.441 7.416 7.372 1.00 92.00 172 LYS A O 1
ATOM 1381 N N . PRO A 1 173 ? -12.912 8.837 8.305 1.00 92.06 173 PRO A N 1
ATOM 1382 C CA . PRO A 1 173 ? -11.919 9.906 8.467 1.00 92.06 173 PRO A CA 1
ATOM 1383 C C . PRO A 1 173 ? -10.725 9.499 9.339 1.00 92.06 173 PRO A C 1
ATOM 1385 O O . PRO A 1 173 ? -9.592 9.873 9.046 1.00 92.06 173 PRO A O 1
ATOM 1388 N N . ALA A 1 174 ? -10.960 8.686 10.372 1.00 92.25 174 ALA A N 1
ATOM 1389 C CA . ALA A 1 174 ? -9.899 8.160 11.219 1.00 92.25 174 ALA A CA 1
ATOM 1390 C C . ALA A 1 174 ? -8.991 7.179 10.464 1.00 92.25 174 ALA A C 1
ATOM 1392 O O . ALA A 1 174 ? -7.770 7.224 10.616 1.00 92.25 174 ALA A O 1
ATOM 1393 N N . VAL A 1 175 ? -9.573 6.325 9.612 1.00 94.12 175 VAL A N 1
ATOM 1394 C CA . VAL A 1 175 ? -8.805 5.448 8.715 1.00 94.12 175 VAL A CA 1
ATOM 1395 C C . VAL A 1 175 ? -7.959 6.275 7.754 1.00 94.12 175 VAL A C 1
ATOM 1397 O O . VAL A 1 175 ? -6.765 6.029 7.647 1.00 94.12 175 VAL A O 1
ATOM 1400 N N . GLU A 1 176 ? -8.546 7.267 7.082 1.00 94.31 176 GLU A N 1
ATOM 1401 C CA . GLU A 1 176 ? -7.837 8.146 6.142 1.00 94.31 176 GLU A CA 1
ATOM 1402 C C . GLU A 1 176 ? -6.661 8.866 6.823 1.00 94.31 176 GLU A C 1
ATOM 1404 O O . GLU A 1 176 ? -5.542 8.846 6.305 1.00 94.31 176 GLU A O 1
ATOM 1409 N N . ASN A 1 177 ? -6.870 9.407 8.030 1.00 95.06 177 ASN A N 1
ATOM 1410 C CA . ASN A 1 177 ? -5.802 10.042 8.801 1.00 95.06 177 ASN A CA 1
ATOM 1411 C C . ASN A 1 177 ? -4.691 9.050 9.180 1.00 95.06 177 ASN A C 1
ATOM 1413 O O . ASN A 1 177 ? -3.515 9.355 8.991 1.00 95.06 177 ASN A O 1
ATOM 1417 N N . MET A 1 178 ? -5.036 7.839 9.630 1.00 95.94 178 MET A N 1
ATOM 1418 C CA . MET A 1 178 ? -4.050 6.794 9.930 1.00 95.94 178 MET A CA 1
ATOM 1419 C C . MET A 1 178 ? -3.258 6.389 8.681 1.00 95.94 178 MET A C 1
ATOM 1421 O O . MET A 1 178 ? -2.026 6.295 8.718 1.00 95.94 178 MET A O 1
ATOM 1425 N N . MET A 1 179 ? -3.936 6.208 7.546 1.00 96.94 179 MET A N 1
ATOM 1426 C CA . MET A 1 179 ? -3.307 5.872 6.267 1.00 96.94 179 MET A CA 1
ATOM 1427 C C . MET A 1 179 ? -2.332 6.967 5.822 1.00 96.94 179 MET A C 1
ATOM 1429 O O . MET A 1 179 ? -1.260 6.651 5.294 1.00 96.94 179 MET A O 1
ATOM 1433 N N . LEU A 1 180 ? -2.677 8.240 6.049 1.00 95.94 180 LEU A N 1
ATOM 1434 C CA . LEU A 1 180 ? -1.807 9.384 5.791 1.00 95.94 180 LEU A CA 1
ATOM 1435 C C . LEU A 1 180 ? -0.602 9.397 6.735 1.00 95.94 180 LEU A C 1
ATOM 1437 O O . LEU A 1 180 ? 0.529 9.468 6.260 1.00 95.94 180 LEU A O 1
ATOM 1441 N N . LYS A 1 181 ? -0.812 9.289 8.051 1.00 96.00 181 LYS A N 1
ATOM 1442 C CA . LYS A 1 181 ? 0.261 9.359 9.057 1.00 96.00 181 LYS A CA 1
ATOM 1443 C C . LYS A 1 181 ? 1.297 8.252 8.889 1.00 96.00 181 LYS A C 1
ATOM 1445 O O . LYS A 1 181 ? 2.503 8.508 8.913 1.00 96.00 181 LYS A O 1
ATOM 1450 N N . THR A 1 182 ? 0.838 7.032 8.633 1.00 96.62 182 THR A N 1
ATOM 1451 C CA . THR A 1 182 ? 1.715 5.886 8.344 1.00 96.62 182 THR A CA 1
ATOM 1452 C C . THR A 1 182 ? 2.497 6.076 7.039 1.00 96.62 182 THR A C 1
ATOM 1454 O O . THR A 1 182 ? 3.685 5.741 6.968 1.00 96.62 182 THR A O 1
ATOM 1457 N N . LEU A 1 183 ? 1.889 6.695 6.018 1.00 96.75 183 LEU A N 1
ATOM 1458 C CA . LEU A 1 183 ? 2.591 7.057 4.785 1.00 96.75 183 LEU A CA 1
ATOM 1459 C C . LEU A 1 183 ? 3.621 8.173 5.018 1.00 96.75 183 LEU A C 1
ATOM 1461 O O . LEU A 1 183 ? 4.738 8.056 4.525 1.00 96.75 183 LEU A O 1
ATOM 1465 N N . GLU A 1 184 ? 3.301 9.221 5.781 1.00 95.81 184 GLU A N 1
ATOM 1466 C CA . GLU A 1 184 ? 4.239 10.303 6.127 1.00 95.81 184 GLU A CA 1
ATOM 1467 C C . GLU A 1 184 ? 5.490 9.749 6.821 1.00 95.81 184 GLU A C 1
ATOM 1469 O O . GLU A 1 184 ? 6.616 10.023 6.392 1.00 95.81 184 GLU A O 1
ATOM 1474 N N . LYS A 1 185 ? 5.299 8.876 7.817 1.00 95.88 185 LYS A N 1
ATOM 1475 C CA . LYS A 1 185 ? 6.392 8.176 8.507 1.00 95.88 185 LYS A CA 1
ATOM 1476 C C . LYS A 1 185 ? 7.235 7.337 7.540 1.00 95.88 185 LYS A C 1
ATOM 1478 O O . LYS A 1 185 ? 8.466 7.344 7.608 1.00 95.88 185 LYS A O 1
ATOM 1483 N N . SER A 1 186 ? 6.591 6.654 6.597 1.00 96.81 186 SER A N 1
ATOM 1484 C CA . SER A 1 186 ? 7.273 5.856 5.572 1.00 96.81 186 SER A CA 1
ATOM 1485 C C . SER A 1 186 ? 8.081 6.714 4.598 1.00 96.81 186 SER A C 1
ATOM 1487 O O . SER A 1 186 ? 9.232 6.390 4.302 1.00 96.81 186 SER A O 1
ATOM 1489 N N . VAL A 1 187 ? 7.528 7.848 4.154 1.00 96.38 187 VAL A N 1
ATOM 1490 C CA . VAL A 1 187 ? 8.209 8.826 3.289 1.00 96.38 187 VAL A CA 1
ATOM 1491 C C . VAL A 1 187 ? 9.469 9.369 3.961 1.00 96.38 187 VAL A C 1
ATOM 1493 O O . VAL A 1 187 ? 10.493 9.522 3.297 1.00 96.38 187 VAL A O 1
ATOM 1496 N N . MET A 1 188 ? 9.424 9.624 5.272 1.00 95.56 188 MET A N 1
ATOM 1497 C CA . MET A 1 188 ? 10.591 10.083 6.030 1.00 95.56 188 MET A CA 1
ATOM 1498 C C . MET A 1 188 ? 11.701 9.031 6.108 1.00 95.56 188 MET A C 1
ATOM 1500 O O . MET A 1 188 ? 12.874 9.402 6.065 1.00 95.56 188 MET A O 1
ATOM 1504 N N . LYS A 1 189 ? 11.349 7.742 6.199 1.00 96.69 189 LYS A N 1
ATOM 1505 C CA . LYS A 1 189 ? 12.311 6.634 6.305 1.00 96.69 189 LYS A CA 1
ATOM 1506 C C . LYS A 1 189 ? 12.918 6.234 4.957 1.00 96.69 189 LYS A C 1
ATOM 1508 O O . LYS A 1 189 ? 14.118 5.987 4.880 1.00 96.69 189 LYS A O 1
ATOM 1513 N N . PHE A 1 190 ? 12.115 6.204 3.895 1.00 96.62 190 PHE A N 1
ATOM 1514 C CA . PHE A 1 190 ? 12.523 5.769 2.553 1.00 96.62 190 PHE A CA 1
ATOM 1515 C C . PHE A 1 190 ? 12.509 6.933 1.560 1.00 96.62 190 PHE A C 1
ATOM 1517 O O . PHE A 1 190 ? 11.819 6.895 0.542 1.00 96.62 190 PHE A O 1
ATOM 1524 N N . GLN A 1 191 ? 13.261 7.997 1.853 1.00 95.31 191 GLN A N 1
ATOM 1525 C CA . GLN A 1 191 ? 13.245 9.224 1.045 1.00 95.31 191 GLN A CA 1
ATOM 1526 C C . GLN A 1 191 ? 13.739 9.041 -0.392 1.00 95.31 191 GLN A C 1
ATOM 1528 O O . GLN A 1 191 ? 13.425 9.866 -1.240 1.00 95.31 191 GLN A O 1
ATOM 1533 N N . ASP A 1 192 ? 14.524 8.011 -0.687 1.00 94.62 192 ASP A N 1
ATOM 1534 C CA . ASP A 1 192 ? 14.996 7.701 -2.037 1.00 94.62 192 ASP A CA 1
ATOM 1535 C C . ASP A 1 192 ? 13.909 7.053 -2.908 1.00 94.62 192 ASP A C 1
ATOM 1537 O O . ASP A 1 192 ? 13.860 7.308 -4.109 1.00 94.62 192 ASP A O 1
ATOM 1541 N N . ILE A 1 193 ? 13.006 6.274 -2.307 1.00 96.88 193 ILE A N 1
ATOM 1542 C CA . ILE A 1 193 ? 11.913 5.581 -3.006 1.00 96.88 193 ILE A CA 1
ATOM 1543 C C . ILE A 1 193 ? 10.602 6.378 -2.943 1.00 96.88 193 ILE A C 1
ATOM 1545 O O . ILE A 1 193 ? 9.918 6.572 -3.948 1.00 96.88 193 ILE A O 1
ATOM 1549 N N . LEU A 1 194 ? 10.249 6.887 -1.765 1.00 96.94 194 LEU A N 1
ATOM 1550 C CA . LEU A 1 194 ? 8.940 7.472 -1.463 1.00 96.94 194 LEU A CA 1
ATOM 1551 C C . LEU A 1 194 ? 8.938 9.005 -1.481 1.00 96.94 194 LEU A C 1
ATOM 1553 O O . LEU A 1 194 ? 7.968 9.626 -1.045 1.00 96.94 194 LEU A O 1
ATOM 1557 N N . LYS A 1 195 ? 9.994 9.655 -1.989 1.00 95.50 195 LYS A N 1
ATOM 1558 C CA . LYS A 1 195 ? 10.070 11.122 -2.052 1.00 95.50 195 LYS A CA 1
ATOM 1559 C C . LYS A 1 195 ? 8.798 11.718 -2.643 1.00 95.50 195 LYS A C 1
ATOM 1561 O O . LYS A 1 195 ? 8.492 11.475 -3.811 1.00 95.50 195 LYS A O 1
ATOM 1566 N N . LYS A 1 196 ? 8.097 12.555 -1.871 1.00 94.75 196 LYS A N 1
ATOM 1567 C CA . LYS A 1 196 ? 6.875 13.238 -2.333 1.00 94.75 196 LYS A CA 1
ATOM 1568 C C . LYS A 1 196 ? 5.797 12.266 -2.852 1.00 94.75 196 LYS A C 1
ATOM 1570 O O . LYS A 1 196 ? 4.962 12.656 -3.658 1.00 94.75 196 LYS A O 1
ATOM 1575 N N . ALA A 1 197 ? 5.810 11.007 -2.420 1.00 94.69 197 ALA A N 1
ATOM 1576 C CA . ALA A 1 197 ? 4.818 10.023 -2.840 1.00 94.69 197 ALA A CA 1
ATOM 1577 C C . ALA A 1 197 ? 3.447 10.253 -2.171 1.00 94.69 197 ALA A C 1
ATOM 1579 O O . ALA A 1 197 ? 2.443 9.739 -2.644 1.00 94.69 197 ALA A O 1
ATOM 1580 N N . ASN A 1 198 ? 3.397 11.070 -1.116 1.00 94.06 198 ASN A N 1
ATOM 1581 C CA . ASN A 1 198 ? 2.181 11.517 -0.434 1.00 94.06 198 ASN A CA 1
ATOM 1582 C C . ASN A 1 198 ? 1.575 12.807 -1.021 1.00 94.06 198 ASN A C 1
ATOM 1584 O O . ASN A 1 198 ? 0.601 13.317 -0.471 1.00 94.06 198 ASN A O 1
ATOM 1588 N N . VAL A 1 199 ? 2.143 13.374 -2.093 1.00 92.56 199 VAL A N 1
ATOM 1589 C CA . VAL A 1 199 ? 1.584 14.562 -2.757 1.00 92.56 199 VAL A CA 1
ATOM 1590 C C . VAL A 1 199 ? 1.115 14.230 -4.165 1.00 92.56 199 VAL A C 1
ATOM 1592 O O . VAL A 1 199 ? 1.767 13.489 -4.897 1.00 92.56 199 VAL A O 1
ATOM 1595 N N . ASN A 1 200 ? -0.013 14.811 -4.557 1.00 89.69 200 ASN A N 1
ATOM 1596 C CA . ASN A 1 200 ? -0.567 14.653 -5.893 1.00 89.69 200 ASN A CA 1
ATOM 1597 C C . ASN A 1 200 ? 0.216 15.465 -6.943 1.00 89.69 200 ASN A C 1
ATOM 1599 O O . ASN A 1 200 ? 1.160 16.204 -6.639 1.00 89.69 200 ASN A O 1
ATOM 1603 N N . GLN A 1 201 ? -0.218 15.372 -8.201 1.00 86.88 201 GLN A N 1
ATOM 1604 C CA . GLN A 1 201 ? 0.371 16.112 -9.323 1.00 86.88 201 GLN A CA 1
ATOM 1605 C C . GLN A 1 201 ? 0.377 17.644 -9.152 1.00 86.88 201 GLN A C 1
ATOM 1607 O O . GLN A 1 201 ? 1.233 18.315 -9.720 1.00 86.88 201 GLN A O 1
ATOM 1612 N N . TYR A 1 202 ? -0.524 18.194 -8.332 1.00 90.19 202 TYR A N 1
ATOM 1613 C CA 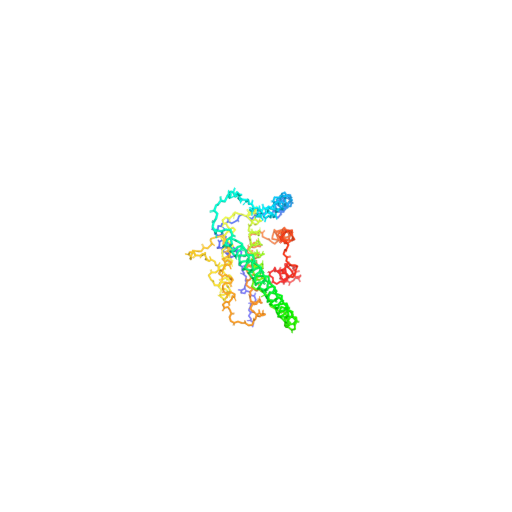. TYR A 1 202 ? -0.612 19.626 -8.024 1.00 90.19 202 TYR A CA 1
ATOM 1614 C C . TYR A 1 202 ? 0.212 20.033 -6.792 1.00 90.19 202 TYR A C 1
ATOM 1616 O O . TYR A 1 202 ? 0.130 21.176 -6.347 1.00 90.19 202 TYR A O 1
ATOM 1624 N N . GLY A 1 203 ? 0.976 19.107 -6.203 1.00 88.12 203 GLY A N 1
ATOM 1625 C CA . GLY A 1 203 ? 1.788 19.356 -5.012 1.00 88.12 203 GLY A CA 1
ATOM 1626 C C . GLY A 1 203 ? 0.996 19.436 -3.706 1.00 88.12 203 GLY A C 1
ATOM 1627 O O . GLY A 1 203 ? 1.551 19.865 -2.698 1.00 88.12 203 GLY A O 1
ATOM 1628 N N . LYS A 1 204 ? -0.279 19.025 -3.698 1.00 92.75 204 LYS A N 1
ATOM 1629 C CA . LYS A 1 204 ? -1.100 18.951 -2.480 1.00 92.75 204 LYS A CA 1
ATOM 1630 C C . LYS A 1 204 ? -0.989 17.570 -1.844 1.00 92.75 204 LYS A C 1
ATOM 1632 O O . LYS A 1 204 ? -0.949 16.572 -2.561 1.00 92.75 204 LYS A O 1
ATOM 1637 N N . VAL A 1 205 ? -0.984 17.519 -0.514 1.00 91.88 205 VAL A N 1
ATOM 1638 C CA . VAL A 1 205 ? -0.992 16.260 0.245 1.00 91.88 205 VAL A CA 1
ATOM 1639 C C . VAL A 1 205 ? -2.265 15.466 -0.061 1.00 91.88 205 VAL A C 1
ATOM 1641 O O . VAL A 1 205 ? -3.356 16.034 -0.138 1.00 91.88 205 VAL A O 1
ATOM 1644 N N . ARG A 1 206 ? -2.114 14.156 -0.261 1.00 91.25 206 ARG A N 1
ATOM 1645 C CA . ARG A 1 206 ? -3.210 13.206 -0.464 1.00 91.25 206 ARG A CA 1
ATOM 1646 C C . ARG A 1 206 ? -3.750 12.781 0.901 1.00 91.25 206 ARG A C 1
ATOM 1648 O O . ARG A 1 206 ? -3.150 11.949 1.571 1.00 91.25 206 ARG A O 1
ATOM 1655 N N . GLY A 1 207 ? -4.849 13.406 1.325 1.00 87.38 207 GLY A N 1
ATOM 1656 C CA . GLY A 1 207 ? -5.416 13.233 2.671 1.00 87.38 207 GLY A CA 1
ATOM 1657 C C . GLY A 1 207 ? -5.916 11.821 2.991 1.00 87.38 207 GLY A C 1
ATOM 1658 O O . GLY A 1 207 ? -6.061 11.485 4.156 1.00 87.38 207 GLY A O 1
ATOM 1659 N N . ASP A 1 208 ? -6.131 10.994 1.969 1.00 86.81 208 ASP A N 1
ATOM 1660 C CA . ASP A 1 208 ? -6.554 9.595 2.085 1.00 86.81 208 ASP A CA 1
ATOM 1661 C C . ASP A 1 208 ? -5.385 8.619 2.325 1.00 86.81 208 ASP A C 1
ATOM 1663 O O . ASP A 1 208 ? -5.590 7.410 2.431 1.00 86.81 208 ASP A O 1
ATOM 1667 N N . GLY A 1 209 ? -4.144 9.119 2.360 1.00 89.31 209 GLY A N 1
ATOM 1668 C CA . GLY A 1 209 ? -2.950 8.292 2.517 1.00 89.31 209 GLY A CA 1
ATOM 1669 C C . GLY A 1 209 ? -2.640 7.399 1.313 1.00 89.31 209 GLY A C 1
ATOM 1670 O O . GLY A 1 209 ? -1.860 6.451 1.434 1.00 89.31 209 GLY A O 1
ATOM 1671 N N . THR A 1 210 ? -3.230 7.664 0.145 1.00 91.88 210 THR A N 1
ATOM 1672 C CA . THR A 1 210 ? -2.883 6.943 -1.088 1.00 91.88 210 THR A CA 1
ATOM 1673 C C . THR A 1 210 ? -1.541 7.407 -1.649 1.00 91.88 210 THR A C 1
ATOM 1675 O O . THR A 1 210 ? -1.107 8.545 -1.451 1.00 91.88 210 THR A O 1
ATOM 1678 N N . ILE A 1 211 ? -0.868 6.505 -2.364 1.00 93.19 211 ILE A N 1
ATOM 1679 C CA . ILE A 1 211 ? 0.440 6.767 -2.962 1.00 93.19 211 ILE A CA 1
ATOM 1680 C C . ILE A 1 211 ? 0.256 7.327 -4.367 1.00 93.19 211 ILE A C 1
ATOM 1682 O O . ILE A 1 211 ? -0.482 6.782 -5.183 1.00 93.19 211 ILE A O 1
ATOM 1686 N N . GLU A 1 212 ? 1.001 8.379 -4.688 1.00 94.00 212 GLU A N 1
ATOM 1687 C CA . GLU A 1 212 ? 1.131 8.856 -6.057 1.00 94.00 212 GLU A CA 1
ATOM 1688 C C . GLU A 1 212 ? 2.045 7.913 -6.859 1.00 94.00 212 GLU A C 1
ATOM 1690 O O . GLU A 1 212 ? 3.274 8.041 -6.859 1.00 94.00 212 GLU A O 1
ATOM 1695 N N . THR A 1 213 ? 1.438 6.937 -7.536 1.00 90.62 213 THR A N 1
ATOM 1696 C CA . THR A 1 213 ? 2.124 5.836 -8.238 1.00 90.62 213 THR A CA 1
ATOM 1697 C C . THR A 1 213 ? 3.116 6.328 -9.291 1.00 90.62 213 THR A C 1
ATOM 1699 O O . THR A 1 213 ? 4.233 5.815 -9.375 1.00 90.62 213 THR A O 1
ATOM 1702 N N . ALA A 1 214 ? 2.772 7.387 -10.030 1.00 89.81 214 ALA A N 1
ATOM 1703 C CA . ALA A 1 214 ? 3.663 8.006 -11.009 1.00 89.81 214 ALA A CA 1
ATOM 1704 C C . ALA A 1 214 ? 4.935 8.573 -10.355 1.00 89.81 214 ALA A C 1
ATOM 1706 O O . ALA A 1 214 ? 6.031 8.474 -10.914 1.00 89.81 214 ALA A O 1
ATOM 1707 N N . ARG A 1 215 ? 4.816 9.138 -9.145 1.00 93.06 215 ARG A N 1
ATOM 1708 C CA . ARG A 1 215 ? 5.964 9.657 -8.392 1.00 93.06 215 ARG A CA 1
ATOM 1709 C C . ARG A 1 215 ? 6.846 8.524 -7.886 1.00 93.06 215 ARG A C 1
ATOM 1711 O O . ARG A 1 215 ? 8.062 8.611 -8.023 1.00 93.06 215 ARG A O 1
ATOM 1718 N N . LEU A 1 216 ? 6.237 7.472 -7.343 1.00 94.56 216 LEU A N 1
ATOM 1719 C CA . LEU A 1 216 ? 6.943 6.271 -6.901 1.00 94.56 216 LEU A CA 1
ATOM 1720 C C . LEU A 1 216 ? 7.753 5.647 -8.047 1.00 94.56 216 LEU A C 1
ATOM 1722 O O . LEU A 1 216 ? 8.949 5.404 -7.893 1.00 94.56 216 LEU A O 1
ATOM 1726 N N . ALA A 1 217 ? 7.136 5.469 -9.217 1.00 91.69 217 ALA A N 1
ATOM 1727 C CA . ALA A 1 217 ? 7.804 4.942 -10.405 1.00 91.69 217 ALA A CA 1
ATOM 1728 C C . ALA A 1 217 ? 8.967 5.841 -10.866 1.00 91.69 217 ALA A C 1
ATOM 1730 O O . ALA A 1 217 ? 10.060 5.354 -11.159 1.00 91.69 217 ALA A O 1
ATOM 1731 N N . ALA A 1 218 ? 8.763 7.164 -10.880 1.00 92.88 218 ALA A N 1
ATOM 1732 C CA . ALA A 1 218 ? 9.809 8.122 -11.235 1.00 92.88 218 ALA A CA 1
ATOM 1733 C C . ALA A 1 218 ? 10.996 8.086 -10.255 1.00 92.88 218 ALA A C 1
ATOM 1735 O O . ALA A 1 218 ? 12.148 8.072 -10.689 1.00 92.88 218 ALA A O 1
ATOM 1736 N N . ASN A 1 219 ? 10.730 8.030 -8.947 1.00 94.94 219 ASN A N 1
ATOM 1737 C CA . ASN A 1 219 ? 11.768 7.933 -7.921 1.00 94.94 219 ASN A CA 1
ATOM 1738 C C . ASN A 1 219 ? 12.565 6.631 -8.057 1.00 94.94 219 ASN A C 1
ATOM 1740 O O . ASN A 1 219 ? 13.794 6.659 -8.036 1.00 94.94 219 ASN A O 1
ATOM 1744 N N . LEU A 1 220 ? 11.876 5.505 -8.266 1.00 93.06 220 LEU A N 1
ATOM 1745 C CA . LEU A 1 220 ? 12.505 4.199 -8.449 1.00 93.06 220 LEU A CA 1
ATOM 1746 C C . LEU A 1 220 ? 13.480 4.194 -9.635 1.00 93.06 220 LEU A C 1
ATOM 1748 O O . LEU A 1 220 ? 14.597 3.684 -9.526 1.00 93.06 220 LEU A O 1
ATOM 1752 N N . ASN A 1 221 ? 13.085 4.812 -10.749 1.00 90.56 221 ASN A N 1
ATOM 1753 C CA . ASN A 1 221 ? 13.941 4.957 -11.925 1.00 90.56 221 ASN A CA 1
ATOM 1754 C C 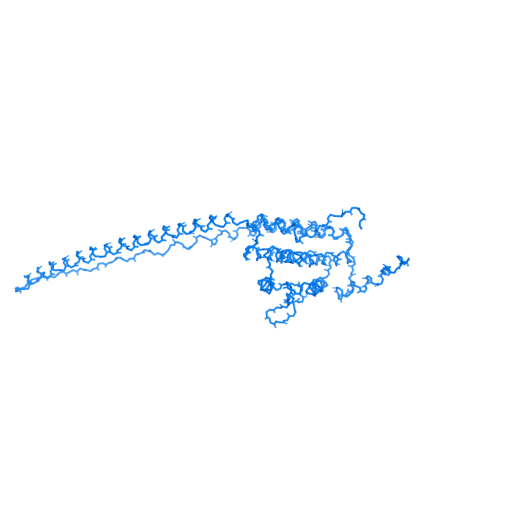. ASN A 1 221 ? 15.145 5.879 -11.672 1.00 90.56 221 ASN A C 1
ATOM 1756 O O . ASN A 1 221 ? 16.217 5.640 -12.223 1.00 90.56 221 ASN A O 1
ATOM 1760 N N . ALA A 1 222 ? 14.989 6.897 -10.823 1.00 92.94 222 ALA A N 1
ATOM 1761 C CA . ALA A 1 222 ? 16.049 7.843 -10.476 1.00 92.94 222 ALA A CA 1
ATOM 1762 C C . ALA A 1 222 ? 17.072 7.292 -9.462 1.00 92.94 222 ALA A C 1
ATOM 1764 O O . ALA A 1 222 ? 18.140 7.881 -9.288 1.00 92.94 222 ALA A O 1
ATOM 1765 N N . VAL A 1 223 ? 16.776 6.176 -8.788 1.00 92.75 223 VAL A N 1
ATOM 1766 C CA . VAL A 1 223 ? 17.695 5.558 -7.823 1.00 92.75 223 VAL A CA 1
ATOM 1767 C C . VAL A 1 223 ? 18.910 4.972 -8.547 1.00 92.75 223 VAL A C 1
ATOM 1769 O O . VAL A 1 223 ? 18.801 4.026 -9.331 1.00 92.75 223 VAL A O 1
ATOM 1772 N N . TYR A 1 224 ? 20.095 5.500 -8.240 1.00 92.00 224 TYR A N 1
ATOM 1773 C CA . TYR A 1 224 ? 21.358 5.021 -8.798 1.00 92.00 224 TYR A CA 1
ATOM 1774 C C . TYR A 1 224 ? 21.932 3.868 -7.963 1.00 92.00 224 TYR A C 1
ATOM 1776 O O . TYR A 1 224 ? 22.778 4.061 -7.091 1.00 92.00 224 TYR A O 1
ATOM 1784 N N . LEU A 1 225 ? 21.428 2.657 -8.208 1.00 90.88 225 LEU A N 1
ATOM 1785 C CA . LEU A 1 225 ? 21.877 1.406 -7.593 1.00 90.88 225 LEU A CA 1
ATOM 1786 C C . LEU A 1 225 ? 21.772 0.251 -8.601 1.00 90.88 225 LEU A C 1
ATOM 1788 O O . LEU A 1 225 ? 20.975 0.347 -9.538 1.00 90.88 225 LEU A O 1
ATOM 1792 N N . PRO A 1 226 ? 22.505 -0.860 -8.390 1.00 91.19 226 PRO A N 1
ATOM 1793 C CA . PRO A 1 226 ? 22.252 -2.108 -9.108 1.00 91.19 226 PRO A CA 1
ATOM 1794 C C . PRO A 1 226 ? 20.780 -2.532 -8.997 1.00 91.19 226 PRO A C 1
ATOM 1796 O O . PRO A 1 226 ? 20.179 -2.378 -7.931 1.00 91.19 226 PRO A O 1
ATOM 1799 N N . GLU A 1 227 ? 20.211 -3.081 -10.074 1.00 88.25 227 GLU A N 1
ATOM 1800 C CA . GLU A 1 227 ? 18.768 -3.367 -10.180 1.00 88.25 227 GLU A CA 1
ATOM 1801 C C . GLU A 1 227 ? 18.243 -4.279 -9.060 1.00 88.25 227 GLU A C 1
ATOM 1803 O O . GLU A 1 227 ? 17.161 -4.031 -8.534 1.00 88.25 227 GLU A O 1
ATOM 1808 N N . GLU A 1 228 ? 19.022 -5.272 -8.629 1.00 89.31 228 GLU A N 1
ATOM 1809 C CA . GLU A 1 228 ? 18.677 -6.142 -7.494 1.00 89.31 228 GLU A CA 1
ATOM 1810 C C . GLU A 1 228 ? 18.498 -5.337 -6.197 1.00 89.31 228 GLU A C 1
ATOM 1812 O O . GLU A 1 228 ? 17.434 -5.371 -5.584 1.00 89.31 228 GLU A O 1
ATOM 1817 N N . LYS A 1 229 ? 19.493 -4.517 -5.831 1.00 91.75 229 LYS A N 1
ATOM 1818 C CA . LYS A 1 229 ? 19.445 -3.664 -4.628 1.00 91.75 229 LYS A CA 1
ATOM 1819 C C . LYS A 1 229 ? 18.349 -2.604 -4.712 1.00 91.75 229 LYS A C 1
ATOM 1821 O O . LYS A 1 229 ? 17.750 -2.237 -3.703 1.00 91.75 229 LYS A O 1
ATOM 1826 N N . LYS A 1 230 ? 18.093 -2.090 -5.917 1.00 92.38 230 LYS A N 1
ATOM 1827 C CA . LYS A 1 230 ? 16.989 -1.166 -6.190 1.00 92.38 230 LYS A CA 1
ATOM 1828 C C . LYS A 1 230 ? 15.641 -1.841 -5.912 1.00 92.38 230 LYS A C 1
ATOM 1830 O O . LYS A 1 230 ? 14.813 -1.254 -5.221 1.00 92.38 230 LYS A O 1
ATOM 1835 N N . ASN A 1 231 ? 15.448 -3.072 -6.388 1.00 92.69 231 ASN A N 1
ATOM 1836 C CA . ASN A 1 231 ? 14.236 -3.852 -6.135 1.00 92.69 231 ASN A CA 1
ATOM 1837 C C . ASN A 1 231 ? 14.074 -4.186 -4.643 1.00 92.69 231 ASN A C 1
ATOM 1839 O O . ASN A 1 231 ? 12.990 -4.009 -4.103 1.00 92.69 231 ASN A O 1
ATOM 1843 N N . GLU A 1 232 ? 15.141 -4.577 -3.944 1.00 93.88 232 GLU A N 1
ATOM 1844 C CA . GLU A 1 232 ? 15.094 -4.841 -2.496 1.00 93.88 232 GLU A CA 1
ATOM 1845 C C . GLU A 1 232 ? 14.678 -3.613 -1.680 1.00 93.88 232 GLU A C 1
ATOM 1847 O O . GLU A 1 232 ? 13.836 -3.719 -0.784 1.00 93.88 232 GLU A O 1
ATOM 1852 N N . LYS A 1 233 ? 15.219 -2.434 -2.014 1.00 95.00 233 LYS A N 1
ATOM 1853 C CA . LYS A 1 233 ? 14.804 -1.171 -1.392 1.00 95.00 233 LYS A CA 1
ATOM 1854 C C . LYS A 1 233 ? 13.355 -0.825 -1.707 1.00 95.00 233 LYS A C 1
ATOM 1856 O O . LYS A 1 233 ? 12.632 -0.379 -0.821 1.00 95.00 233 LYS A O 1
ATOM 1861 N N . PHE A 1 234 ? 12.935 -1.035 -2.951 1.00 96.38 234 PHE A N 1
ATOM 1862 C CA . PHE A 1 234 ? 11.557 -0.829 -3.374 1.00 96.38 234 PHE A CA 1
ATOM 1863 C C . PHE A 1 234 ? 10.583 -1.710 -2.583 1.00 96.38 234 PHE A C 1
ATOM 1865 O O . PHE A 1 234 ? 9.638 -1.185 -1.999 1.00 96.38 234 PHE A O 1
ATOM 1872 N N . TYR A 1 235 ? 10.850 -3.015 -2.476 1.00 96.56 235 TYR A N 1
ATOM 1873 C CA . TYR A 1 235 ? 10.017 -3.920 -1.682 1.00 96.56 235 TYR A CA 1
ATOM 1874 C C . TYR A 1 235 ? 10.018 -3.541 -0.202 1.00 96.56 235 TYR A C 1
ATOM 1876 O O . TYR A 1 235 ? 8.956 -3.492 0.406 1.00 96.56 235 TYR A O 1
ATOM 1884 N N . SER A 1 236 ? 11.181 -3.196 0.358 1.00 96.06 236 SER A N 1
ATOM 1885 C CA . SER A 1 236 ? 11.299 -2.747 1.753 1.00 96.06 236 SER A CA 1
ATOM 1886 C C . SER A 1 236 ? 10.457 -1.505 2.042 1.00 96.06 236 SER A C 1
ATOM 1888 O O . SER A 1 236 ? 9.824 -1.425 3.090 1.00 96.06 236 SER A O 1
ATOM 1890 N N . ALA A 1 237 ? 10.417 -0.549 1.110 1.00 97.62 237 ALA A N 1
ATOM 1891 C CA . ALA A 1 237 ? 9.609 0.655 1.256 1.00 97.62 237 ALA A CA 1
ATOM 1892 C C . ALA A 1 237 ? 8.105 0.335 1.263 1.00 97.62 237 ALA A C 1
ATOM 1894 O O . ALA A 1 237 ? 7.377 0.857 2.104 1.00 97.62 237 ALA A O 1
ATOM 1895 N N . LEU A 1 238 ? 7.644 -0.541 0.362 1.00 97.75 238 LEU A N 1
ATOM 1896 C CA . LEU A 1 238 ? 6.242 -0.971 0.319 1.00 97.75 238 LEU A CA 1
ATOM 1897 C C . LEU A 1 238 ? 5.857 -1.799 1.550 1.00 97.75 238 LEU A C 1
ATOM 1899 O O . LEU A 1 238 ? 4.827 -1.537 2.168 1.00 97.75 238 LEU A O 1
ATOM 1903 N N . LYS A 1 239 ? 6.713 -2.751 1.938 1.00 96.69 239 LYS A N 1
ATOM 1904 C CA . LYS A 1 239 ? 6.541 -3.572 3.139 1.00 96.69 239 LYS A CA 1
ATOM 1905 C C . LYS A 1 239 ? 6.399 -2.707 4.383 1.00 96.69 239 LYS A C 1
ATOM 1907 O O . LYS A 1 239 ? 5.463 -2.899 5.145 1.00 96.69 239 LYS A O 1
ATOM 1912 N N . TYR A 1 240 ? 7.259 -1.704 4.541 1.00 96.25 240 TYR A N 1
ATOM 1913 C CA . TYR A 1 240 ? 7.218 -0.821 5.702 1.00 96.25 240 TYR A CA 1
ATOM 1914 C C . TYR A 1 240 ? 5.911 -0.022 5.808 1.00 96.25 240 TYR A C 1
ATOM 1916 O O . TYR A 1 240 ? 5.371 0.116 6.900 1.00 96.25 240 TYR A O 1
ATOM 1924 N N . ILE A 1 241 ? 5.360 0.459 4.687 1.00 97.00 241 ILE A N 1
ATOM 1925 C CA . ILE A 1 241 ? 4.038 1.113 4.686 1.00 97.00 241 ILE A CA 1
ATOM 1926 C C . ILE A 1 241 ? 2.965 0.140 5.186 1.00 97.00 241 ILE A C 1
ATOM 1928 O O . ILE A 1 241 ? 2.116 0.518 5.992 1.00 97.00 241 ILE A O 1
ATOM 1932 N N . PHE A 1 242 ? 3.008 -1.107 4.711 1.00 94.88 242 PHE A N 1
ATOM 1933 C CA . PHE A 1 242 ? 2.075 -2.152 5.122 1.00 94.88 242 PHE A CA 1
ATOM 1934 C C . PHE A 1 242 ? 2.210 -2.449 6.626 1.00 94.88 242 PHE A C 1
ATOM 1936 O O . PHE A 1 242 ? 1.210 -2.438 7.336 1.00 94.88 242 PHE A O 1
ATOM 1943 N N . GLU A 1 243 ? 3.433 -2.643 7.128 1.00 93.31 243 GLU A N 1
ATOM 1944 C CA . GLU A 1 243 ? 3.723 -2.901 8.547 1.00 93.31 243 GLU A CA 1
ATOM 1945 C C . GLU A 1 243 ? 3.208 -1.784 9.454 1.00 93.31 243 GLU A C 1
ATOM 1947 O O . GLU A 1 243 ? 2.485 -2.054 10.408 1.00 93.31 243 GLU A O 1
ATOM 1952 N N . GLU A 1 244 ? 3.509 -0.525 9.130 1.00 93.94 244 GLU A N 1
ATOM 1953 C CA . GLU A 1 244 ? 3.056 0.629 9.915 1.00 93.94 244 GLU A CA 1
ATOM 1954 C C . GLU A 1 244 ? 1.526 0.708 9.996 1.00 93.94 244 GLU A C 1
ATOM 1956 O O . GLU A 1 244 ? 0.968 1.046 11.041 1.00 93.94 244 GLU A O 1
ATOM 1961 N N . ARG A 1 245 ? 0.832 0.341 8.915 1.00 95.00 245 ARG A N 1
ATOM 1962 C CA . ARG A 1 245 ? -0.636 0.288 8.874 1.00 95.00 245 ARG A CA 1
ATOM 1963 C C . ARG A 1 245 ? -1.205 -0.856 9.699 1.00 95.00 245 ARG A C 1
ATOM 1965 O O . ARG A 1 245 ? -2.206 -0.658 10.383 1.00 95.00 245 ARG A O 1
ATOM 1972 N N . LEU A 1 246 ? -0.567 -2.026 9.680 1.00 91.62 246 LEU A N 1
ATOM 1973 C CA . LEU A 1 246 ? -0.970 -3.155 10.522 1.00 91.62 246 LEU A CA 1
ATOM 1974 C C . LEU A 1 246 ? -0.762 -2.856 12.003 1.00 91.62 246 LEU A C 1
ATOM 1976 O O . LEU A 1 246 ? -1.663 -3.114 12.795 1.00 91.62 246 LEU A O 1
ATOM 1980 N N . ILE A 1 247 ? 0.375 -2.256 12.360 1.00 87.44 247 ILE A N 1
ATOM 1981 C CA . ILE A 1 247 ? 0.657 -1.821 13.731 1.00 87.44 247 ILE A CA 1
ATOM 1982 C C . ILE A 1 247 ? -0.397 -0.802 14.178 1.00 87.44 247 ILE A C 1
ATOM 1984 O O . ILE A 1 247 ? -0.990 -0.956 15.242 1.00 87.44 247 ILE A O 1
ATOM 1988 N N . ALA A 1 248 ? -0.699 0.208 13.356 1.00 90.25 248 ALA A N 1
ATOM 1989 C CA . ALA A 1 248 ? -1.720 1.198 13.692 1.00 90.25 248 ALA A CA 1
ATOM 1990 C C . ALA A 1 248 ? -3.119 0.572 13.855 1.00 90.25 248 ALA A C 1
ATOM 1992 O O . ALA A 1 248 ? -3.844 0.916 14.792 1.00 90.25 248 ALA A O 1
ATOM 1993 N N . ALA A 1 249 ? -3.494 -0.374 12.988 1.00 90.06 249 ALA A N 1
ATOM 1994 C CA . ALA A 1 249 ? -4.748 -1.111 13.121 1.00 90.06 249 ALA A CA 1
ATOM 1995 C C . ALA A 1 249 ? -4.787 -1.972 14.393 1.00 90.06 249 ALA A C 1
ATOM 1997 O O . ALA A 1 249 ? -5.825 -2.033 15.054 1.00 90.06 249 ALA A O 1
ATOM 1998 N N . GLU A 1 250 ? -3.673 -2.592 14.782 1.00 87.94 250 GLU A N 1
ATOM 1999 C CA . GLU A 1 250 ? -3.570 -3.346 16.034 1.00 87.94 250 GLU A CA 1
ATOM 2000 C C . GLU A 1 250 ? -3.764 -2.452 17.257 1.00 87.94 250 GLU A C 1
ATOM 2002 O O . GLU A 1 250 ? -4.533 -2.791 18.155 1.00 87.94 250 GLU A O 1
ATOM 2007 N N . LEU A 1 251 ? -3.124 -1.280 17.274 1.00 86.00 251 LEU A N 1
ATOM 2008 C CA . LEU A 1 251 ? -3.220 -0.337 18.390 1.00 86.00 251 LEU A CA 1
ATOM 2009 C C . LEU A 1 251 ? -4.668 0.097 18.654 1.00 86.00 251 LEU A C 1
ATOM 2011 O O . LEU A 1 251 ? -5.066 0.271 19.810 1.00 86.00 251 LEU A O 1
ATOM 2015 N N . VAL A 1 252 ? -5.466 0.252 17.594 1.00 85.88 252 VAL A N 1
ATOM 2016 C CA . VAL A 1 252 ? -6.847 0.732 17.715 1.00 85.88 252 VAL A CA 1
ATOM 2017 C C . VAL A 1 252 ? -7.868 -0.393 17.893 1.00 85.88 252 VAL A C 1
ATOM 2019 O O . VAL A 1 252 ? -8.806 -0.237 18.674 1.00 85.88 252 VAL A O 1
ATOM 2022 N N . THR A 1 253 ? -7.685 -1.534 17.223 1.00 85.12 253 THR A N 1
ATOM 2023 C CA . THR A 1 253 ? -8.673 -2.629 17.211 1.00 85.12 253 THR A CA 1
ATOM 2024 C C . THR A 1 253 ? -8.314 -3.811 18.113 1.00 85.12 253 THR A C 1
ATOM 2026 O O . THR A 1 253 ? -9.195 -4.563 18.520 1.00 85.12 253 THR A O 1
ATOM 2029 N N . GLY A 1 254 ? -7.044 -3.955 18.487 1.00 84.12 254 GLY A N 1
ATOM 2030 C CA . GLY A 1 254 ? -6.517 -5.124 19.183 1.00 84.12 254 GLY A CA 1
ATOM 2031 C C . GLY A 1 254 ? -6.118 -6.266 18.241 1.00 84.12 254 GLY A C 1
ATOM 2032 O O . GLY A 1 254 ? -6.481 -6.302 17.064 1.00 84.12 254 GLY A O 1
ATOM 2033 N N . ILE A 1 255 ? -5.361 -7.221 18.787 1.00 85.81 255 ILE A N 1
ATOM 2034 C CA . ILE A 1 255 ? -4.744 -8.312 18.020 1.00 85.81 255 ILE A CA 1
ATOM 2035 C C . ILE A 1 255 ? -5.771 -9.224 17.335 1.00 85.81 255 ILE A C 1
ATOM 2037 O O . ILE A 1 255 ? -5.654 -9.493 16.144 1.00 85.81 255 ILE A O 1
ATOM 2041 N N . GLU A 1 256 ? -6.832 -9.622 18.041 1.00 84.25 256 GLU A N 1
ATOM 2042 C CA . GLU A 1 256 ? -7.846 -10.538 17.503 1.00 84.25 256 GLU A CA 1
ATOM 2043 C C . GLU A 1 256 ? -8.607 -9.929 16.318 1.00 84.25 256 GLU A C 1
ATOM 2045 O O . GLU A 1 256 ? -8.917 -10.607 15.336 1.00 84.25 256 GLU A O 1
ATOM 2050 N N . VAL A 1 257 ? -8.914 -8.631 16.386 1.00 87.56 257 VAL A N 1
ATOM 2051 C CA . VAL A 1 257 ? -9.608 -7.927 15.303 1.00 87.56 257 VAL A CA 1
ATOM 2052 C C . VAL A 1 257 ? -8.681 -7.746 14.105 1.00 87.56 257 VAL A C 1
ATOM 2054 O O . VAL A 1 257 ? -9.102 -7.994 12.974 1.00 87.56 257 VAL A O 1
ATOM 2057 N N . LYS A 1 258 ? -7.409 -7.396 14.339 1.00 87.94 258 LYS A N 1
ATOM 2058 C CA . LYS A 1 258 ? -6.379 -7.328 13.294 1.00 87.94 258 LYS A CA 1
ATOM 2059 C C . LYS A 1 258 ? -6.223 -8.666 12.563 1.00 87.94 258 LYS A C 1
ATOM 2061 O O . LYS A 1 258 ? -6.168 -8.676 11.337 1.00 87.94 258 LYS A O 1
ATOM 2066 N N . ASP A 1 259 ? -6.198 -9.789 13.273 1.00 86.12 259 ASP A N 1
ATOM 2067 C CA . ASP A 1 259 ? -6.028 -11.108 12.648 1.00 86.12 259 ASP A CA 1
ATOM 2068 C C . ASP A 1 259 ? -7.228 -11.483 11.761 1.00 86.12 259 ASP A C 1
ATOM 2070 O O . ASP A 1 259 ? -7.064 -12.011 10.654 1.00 86.12 259 ASP A O 1
ATOM 2074 N N . ASN A 1 260 ? -8.446 -11.137 12.194 1.00 85.81 260 ASN A N 1
ATOM 2075 C CA . ASN A 1 260 ? -9.639 -11.273 11.358 1.00 85.81 260 ASN A CA 1
ATOM 2076 C C . ASN A 1 260 ? -9.579 -10.342 10.135 1.00 85.81 260 ASN A C 1
ATOM 2078 O O . ASN A 1 260 ? -9.887 -10.776 9.024 1.00 85.81 260 ASN A O 1
ATOM 2082 N N . LEU A 1 261 ? -9.159 -9.086 10.310 1.00 89.31 261 LEU A N 1
ATOM 2083 C CA . LEU A 1 261 ? -8.984 -8.120 9.221 1.00 89.31 261 LEU A CA 1
ATOM 2084 C C . LEU A 1 261 ? -8.001 -8.643 8.164 1.00 89.31 261 LEU A C 1
ATOM 2086 O O . LEU A 1 261 ? -8.310 -8.620 6.975 1.00 89.31 261 LEU A O 1
ATOM 2090 N N . LEU A 1 262 ? -6.854 -9.170 8.599 1.00 89.50 262 LEU A N 1
ATOM 2091 C CA . LEU A 1 262 ? -5.824 -9.759 7.741 1.00 89.50 262 LEU A CA 1
ATOM 2092 C C . LEU A 1 262 ? -6.324 -10.990 6.988 1.00 89.50 262 LEU A C 1
ATOM 2094 O O . LEU A 1 262 ? -6.105 -11.106 5.785 1.00 89.50 262 LEU A O 1
ATOM 2098 N N . SER A 1 263 ? -7.038 -11.881 7.674 1.00 87.25 263 SER A N 1
ATOM 2099 C CA . SER A 1 263 ? -7.607 -13.080 7.050 1.00 87.25 263 SER A CA 1
ATOM 2100 C C . SER A 1 263 ? -8.575 -12.718 5.916 1.00 87.25 263 SER A C 1
ATOM 2102 O O . SER A 1 263 ? -8.512 -13.299 4.830 1.00 87.25 263 SER A O 1
ATOM 2104 N N . ASN A 1 264 ? -9.436 -11.718 6.136 1.00 88.06 264 ASN A N 1
ATOM 2105 C CA . ASN A 1 264 ? -10.359 -11.222 5.111 1.00 88.06 264 ASN A CA 1
ATOM 2106 C C . ASN A 1 264 ? -9.615 -10.499 3.979 1.00 88.06 264 ASN A C 1
ATOM 2108 O O . ASN A 1 264 ? -9.908 -10.737 2.808 1.00 88.06 264 ASN A O 1
ATOM 2112 N N . LEU A 1 265 ? -8.614 -9.679 4.313 1.00 91.06 265 LEU A N 1
ATOM 2113 C CA . LEU A 1 265 ? -7.777 -8.988 3.335 1.00 91.06 265 LEU A CA 1
ATOM 2114 C C . LEU A 1 265 ? -7.097 -9.973 2.381 1.00 91.06 265 LEU A C 1
ATOM 2116 O O . LEU A 1 265 ? -7.211 -9.809 1.170 1.00 91.06 265 LEU A O 1
ATOM 2120 N N . PHE A 1 266 ? -6.418 -11.000 2.898 1.00 90.38 266 PHE A N 1
ATOM 2121 C CA . PHE A 1 266 ? -5.700 -11.961 2.057 1.00 90.38 266 PHE A CA 1
ATOM 2122 C C . PHE A 1 266 ? -6.644 -12.821 1.217 1.00 90.38 266 PHE A C 1
ATOM 2124 O O . PHE A 1 266 ? -6.397 -12.991 0.029 1.00 90.38 266 PHE A O 1
ATOM 2131 N N . THR A 1 267 ? -7.780 -13.247 1.779 1.00 87.94 267 THR A N 1
ATOM 2132 C CA . THR A 1 267 ? -8.809 -13.979 1.019 1.00 87.94 267 THR A CA 1
ATOM 2133 C C . THR A 1 267 ? -9.303 -13.169 -0.186 1.00 87.94 267 THR A C 1
ATOM 2135 O O . THR A 1 267 ? -9.431 -13.688 -1.296 1.00 87.94 267 THR A O 1
ATOM 2138 N N . GLN A 1 268 ? -9.567 -11.875 0.012 1.00 88.69 268 GLN A N 1
ATOM 2139 C CA . GLN A 1 268 ? -10.030 -10.997 -1.060 1.00 88.69 268 GLN A CA 1
ATOM 2140 C C . GLN A 1 268 ? -8.907 -10.633 -2.045 1.00 88.69 268 GLN A C 1
ATOM 2142 O O . GLN A 1 268 ? -9.159 -10.551 -3.248 1.00 88.69 268 GLN A O 1
ATOM 2147 N N . LEU A 1 269 ? -7.665 -10.473 -1.575 1.00 89.12 269 LEU A N 1
ATOM 2148 C CA . LEU A 1 269 ? -6.504 -10.246 -2.440 1.00 89.12 269 LEU A CA 1
ATOM 2149 C C . LEU A 1 269 ? -6.230 -11.425 -3.368 1.00 89.12 269 LEU A C 1
ATOM 2151 O O . LEU A 1 269 ? -6.046 -11.196 -4.560 1.00 89.12 269 LEU A O 1
ATOM 2155 N N . ASP A 1 270 ? -6.257 -12.657 -2.859 1.00 88.12 270 ASP A N 1
ATOM 2156 C CA . ASP A 1 270 ? -6.051 -13.858 -3.672 1.00 88.12 270 ASP A CA 1
ATOM 2157 C C . ASP A 1 270 ? -7.094 -13.937 -4.795 1.00 88.12 270 ASP A C 1
ATOM 2159 O O . ASP A 1 270 ? -6.744 -14.068 -5.970 1.00 88.12 270 ASP A O 1
ATOM 2163 N N . SER A 1 271 ? -8.370 -13.727 -4.450 1.00 86.50 271 SER A N 1
ATOM 2164 C CA . SER A 1 271 ? -9.481 -13.666 -5.409 1.00 86.50 271 SER A CA 1
ATOM 2165 C C . SER A 1 271 ? -9.257 -12.595 -6.483 1.00 86.50 271 SER A C 1
ATOM 2167 O O . SER A 1 271 ? -9.447 -12.837 -7.675 1.00 86.50 271 SER A O 1
ATOM 2169 N N . VAL A 1 272 ? -8.806 -11.400 -6.096 1.00 85.38 272 VAL A N 1
ATOM 2170 C CA . VAL A 1 272 ? -8.561 -10.302 -7.042 1.00 85.38 272 VAL A CA 1
ATOM 2171 C C . VAL A 1 272 ? -7.347 -10.566 -7.915 1.00 85.38 272 VAL A C 1
ATOM 2173 O O . VAL A 1 272 ? -7.386 -10.271 -9.111 1.00 85.38 272 VAL A O 1
ATOM 2176 N N . PHE A 1 273 ? -6.268 -11.092 -7.345 1.00 87.50 273 PHE A N 1
ATOM 2177 C CA . PHE A 1 273 ? -5.041 -11.345 -8.085 1.00 87.50 273 PHE A CA 1
ATOM 2178 C C . PHE A 1 273 ? -5.234 -12.442 -9.128 1.00 87.50 273 PHE A C 1
ATOM 2180 O O . PHE A 1 273 ? -4.744 -12.299 -10.253 1.00 87.50 273 PHE A O 1
ATOM 2187 N N . GLU A 1 274 ? -6.022 -13.466 -8.797 1.00 86.31 274 GLU A N 1
ATOM 2188 C CA . GLU A 1 274 ? -6.459 -14.486 -9.744 1.00 86.31 274 GLU A CA 1
ATOM 2189 C C . GLU A 1 274 ? -7.340 -13.880 -10.849 1.00 86.31 274 GLU A C 1
ATOM 2191 O O . GLU A 1 274 ? -7.045 -14.040 -12.037 1.00 86.31 274 GLU A O 1
ATOM 2196 N N . LYS A 1 275 ? -8.369 -13.100 -10.485 1.00 85.06 275 LYS A N 1
ATOM 2197 C CA . LYS A 1 275 ? -9.292 -12.468 -11.449 1.00 85.06 275 LYS A CA 1
ATOM 2198 C C . LYS A 1 275 ? -8.599 -11.504 -12.408 1.00 85.06 275 LYS A C 1
ATOM 2200 O O . LYS A 1 275 ? -8.894 -11.505 -13.601 1.00 85.06 275 LYS A O 1
ATOM 2205 N N . ARG A 1 276 ? -7.656 -10.699 -11.913 1.00 81.88 276 ARG A N 1
ATOM 2206 C CA . ARG A 1 276 ? -6.862 -9.756 -12.722 1.00 81.88 276 ARG A CA 1
ATOM 2207 C C . ARG A 1 276 ? -5.760 -10.435 -13.534 1.00 81.88 276 ARG A C 1
ATOM 2209 O O . ARG A 1 276 ? -5.076 -9.754 -14.293 1.00 81.88 276 ARG A O 1
ATOM 2216 N N . ARG A 1 277 ? -5.600 -11.758 -13.402 1.00 87.75 277 ARG A N 1
ATOM 2217 C CA . ARG A 1 277 ? -4.598 -12.563 -14.111 1.00 87.75 277 ARG A CA 1
ATOM 2218 C C . ARG A 1 277 ? -3.182 -12.006 -13.949 1.00 87.75 277 ARG A C 1
ATOM 2220 O O . ARG A 1 277 ? -2.405 -11.998 -14.907 1.00 87.75 277 ARG A O 1
ATOM 2227 N N . TYR A 1 278 ? -2.833 -11.540 -12.745 1.00 88.75 278 TYR A N 1
ATOM 2228 C CA . TYR A 1 278 ? -1.454 -11.131 -12.487 1.00 88.75 278 TYR A CA 1
ATOM 2229 C C . TYR A 1 278 ? -0.515 -12.333 -12.682 1.00 88.75 278 TYR A C 1
ATOM 2231 O O . TYR A 1 278 ? -0.854 -13.453 -12.284 1.00 88.75 278 TYR A O 1
ATOM 2239 N N . PRO A 1 279 ? 0.676 -12.143 -13.280 1.00 91.94 279 PRO A N 1
ATOM 2240 C CA . PRO A 1 279 ? 1.631 -13.230 -13.426 1.00 91.94 279 PRO A CA 1
ATOM 2241 C C . PRO A 1 279 ? 1.990 -13.820 -12.062 1.00 91.94 279 PRO A C 1
ATOM 2243 O O . PRO A 1 279 ? 2.351 -13.083 -11.143 1.00 91.94 279 PRO A O 1
ATOM 2246 N N . LYS A 1 280 ? 1.970 -15.154 -11.946 1.00 89.94 280 LYS A N 1
ATOM 2247 C CA . LYS A 1 280 ? 2.257 -15.861 -10.685 1.00 89.94 280 LYS A CA 1
ATOM 2248 C C . LYS A 1 280 ? 3.572 -15.411 -10.038 1.00 89.94 280 LYS A C 1
ATOM 2250 O O . LYS A 1 280 ? 3.609 -15.166 -8.842 1.00 89.94 280 LYS A O 1
ATOM 2255 N N . LYS A 1 281 ? 4.617 -15.191 -10.846 1.00 93.31 281 LYS A N 1
ATOM 2256 C CA . LYS A 1 281 ? 5.907 -14.631 -10.404 1.00 93.31 281 LYS A CA 1
ATOM 2257 C C . LYS A 1 281 ? 5.737 -13.340 -9.589 1.00 93.31 281 LYS A C 1
ATOM 2259 O O . LYS A 1 281 ? 6.415 -13.168 -8.583 1.00 93.31 281 LYS A O 1
ATOM 2264 N N . LEU A 1 282 ? 4.869 -12.426 -10.023 1.00 94.44 282 LEU A N 1
ATOM 2265 C CA . LEU A 1 282 ? 4.664 -11.142 -9.350 1.00 94.44 282 LEU A CA 1
ATOM 2266 C C . LEU A 1 282 ? 3.815 -11.286 -8.093 1.00 94.44 282 LEU A C 1
ATOM 2268 O O . LEU A 1 282 ? 4.134 -10.645 -7.097 1.00 94.44 282 LEU A O 1
ATOM 2272 N N . ALA A 1 283 ? 2.806 -12.160 -8.111 1.00 92.12 283 ALA A N 1
ATOM 2273 C CA . ALA A 1 283 ? 2.057 -12.521 -6.909 1.00 92.12 283 ALA A CA 1
ATOM 2274 C C . ALA A 1 283 ? 2.968 -13.146 -5.843 1.00 92.12 283 ALA A C 1
ATOM 2276 O O . ALA A 1 283 ? 2.957 -12.701 -4.700 1.00 92.12 283 ALA A O 1
ATOM 2277 N N . ASP A 1 284 ? 3.844 -14.075 -6.229 1.00 91.75 284 ASP A N 1
ATOM 2278 C CA . ASP A 1 284 ? 4.808 -14.701 -5.320 1.00 91.75 284 ASP A CA 1
ATOM 2279 C C . ASP A 1 284 ? 5.796 -13.667 -4.745 1.00 91.75 284 ASP A C 1
ATOM 2281 O O . ASP A 1 284 ? 6.101 -13.682 -3.550 1.00 91.75 284 ASP A O 1
ATOM 2285 N N . ILE A 1 285 ? 6.284 -12.726 -5.566 1.00 94.31 285 ILE A N 1
ATOM 2286 C CA . ILE A 1 285 ? 7.132 -11.616 -5.095 1.00 94.31 285 ILE A CA 1
ATOM 2287 C C . ILE A 1 285 ? 6.357 -10.722 -4.128 1.00 94.31 285 ILE A C 1
ATOM 2289 O O . ILE A 1 285 ? 6.881 -10.379 -3.071 1.00 94.31 285 ILE A O 1
ATOM 2293 N N . PHE A 1 286 ? 5.124 -10.352 -4.466 1.00 94.88 286 PHE A N 1
ATOM 2294 C CA . PHE A 1 286 ? 4.291 -9.499 -3.629 1.00 94.88 286 PHE A CA 1
ATOM 2295 C C . PHE A 1 286 ? 4.067 -10.134 -2.253 1.00 94.88 286 PHE A C 1
ATOM 2297 O O . PHE A 1 286 ? 4.379 -9.523 -1.229 1.00 94.88 286 PHE A O 1
ATOM 2304 N N . SER A 1 287 ? 3.642 -11.396 -2.226 1.00 91.56 287 SER A N 1
ATOM 2305 C CA . SER A 1 287 ? 3.372 -12.121 -0.987 1.00 91.56 287 SER A CA 1
ATOM 2306 C C . SER A 1 287 ? 4.628 -12.392 -0.159 1.00 91.56 287 SER A C 1
ATOM 2308 O O . SER A 1 287 ? 4.572 -12.319 1.061 1.00 91.56 287 SER A O 1
ATOM 2310 N N . SER A 1 288 ? 5.777 -12.661 -0.787 1.00 91.69 288 SER A N 1
ATOM 2311 C CA . SER A 1 288 ? 7.012 -12.996 -0.053 1.00 91.69 288 SER A CA 1
ATOM 2312 C C . SER A 1 288 ? 7.883 -11.797 0.331 1.00 91.69 288 SER A C 1
ATOM 2314 O O . SER A 1 288 ? 8.707 -11.906 1.241 1.00 91.69 288 SER A O 1
ATOM 2316 N N . LYS A 1 289 ? 7.781 -10.668 -0.382 1.00 94.56 289 LYS A N 1
ATOM 2317 C CA . LYS A 1 289 ? 8.666 -9.504 -0.185 1.00 94.56 289 LYS A CA 1
ATOM 2318 C C . LYS A 1 289 ? 7.956 -8.269 0.349 1.00 94.56 289 LYS A C 1
ATOM 2320 O O . LYS A 1 289 ? 8.632 -7.430 0.942 1.00 94.56 289 LYS A O 1
ATOM 2325 N N . ILE A 1 290 ? 6.650 -8.135 0.119 1.00 94.81 290 ILE A N 1
ATOM 2326 C CA . ILE A 1 290 ? 5.892 -6.923 0.456 1.00 94.81 290 ILE A CA 1
ATOM 2327 C C . ILE A 1 290 ? 4.907 -7.187 1.588 1.00 94.81 290 ILE A C 1
ATOM 2329 O O . ILE A 1 290 ? 4.857 -6.397 2.528 1.00 94.81 290 ILE A O 1
ATOM 2333 N N . ILE A 1 291 ? 4.152 -8.285 1.530 1.00 89.69 291 ILE A N 1
ATOM 2334 C CA . ILE A 1 291 ? 3.257 -8.653 2.628 1.00 89.69 291 ILE A CA 1
ATOM 2335 C C . ILE A 1 291 ? 4.112 -9.009 3.859 1.00 89.69 291 ILE A C 1
ATOM 2337 O O . ILE A 1 291 ? 5.019 -9.840 3.755 1.00 89.69 291 ILE A O 1
ATOM 2341 N N . PRO A 1 292 ? 3.880 -8.375 5.022 1.00 82.56 292 PRO A N 1
ATOM 2342 C CA . PRO A 1 292 ? 4.609 -8.712 6.238 1.00 82.56 292 PRO A CA 1
ATOM 2343 C C . PRO A 1 292 ? 4.292 -10.142 6.683 1.00 82.56 292 PRO A C 1
ATOM 2345 O O . PRO A 1 292 ? 3.154 -10.598 6.563 1.00 82.56 292 PRO A O 1
ATOM 2348 N N . GLU A 1 293 ? 5.284 -10.844 7.233 1.00 71.88 293 GLU A N 1
ATOM 2349 C CA . GLU A 1 293 ? 5.028 -12.124 7.895 1.00 71.88 293 GLU A CA 1
ATOM 2350 C C . GLU A 1 293 ? 4.183 -11.849 9.141 1.00 71.88 293 GLU A C 1
ATOM 2352 O O . GLU A 1 293 ? 4.640 -11.227 10.094 1.00 71.88 293 GLU A O 1
ATOM 2357 N N . THR A 1 294 ? 2.922 -12.270 9.097 1.00 61.38 294 THR A N 1
ATOM 2358 C CA . THR A 1 294 ? 1.947 -12.084 10.185 1.00 61.38 294 THR A CA 1
ATOM 2359 C C . THR A 1 294 ? 1.815 -13.329 11.059 1.00 61.38 294 THR A C 1
ATOM 2361 O O . THR A 1 294 ? 1.152 -13.293 12.092 1.00 61.38 294 THR A O 1
ATOM 2364 N N . THR A 1 295 ? 2.484 -14.427 10.691 1.00 45.94 295 THR A N 1
ATOM 2365 C CA . THR A 1 295 ? 2.680 -15.584 11.564 1.00 45.94 295 THR A CA 1
ATOM 2366 C C . THR A 1 295 ? 3.492 -15.165 12.782 1.00 45.94 295 THR A C 1
ATOM 2368 O O . THR A 1 295 ? 4.700 -14.953 12.686 1.00 45.94 295 THR A O 1
ATOM 2371 N N . LEU A 1 296 ? 2.818 -15.080 13.929 1.00 42.22 296 LEU A N 1
ATOM 2372 C CA . LEU A 1 296 ? 3.442 -14.998 15.244 1.00 42.22 296 LEU A CA 1
ATOM 2373 C C . LEU A 1 296 ? 4.524 -16.079 15.350 1.00 42.22 296 LEU A C 1
ATOM 2375 O O . LEU A 1 296 ? 4.221 -17.276 15.316 1.00 42.22 296 LEU A O 1
ATOM 2379 N N . LYS A 1 297 ? 5.783 -15.674 15.524 1.00 32.16 297 LYS A N 1
ATOM 2380 C CA . LYS A 1 297 ? 6.732 -16.550 16.205 1.00 32.16 297 LYS A CA 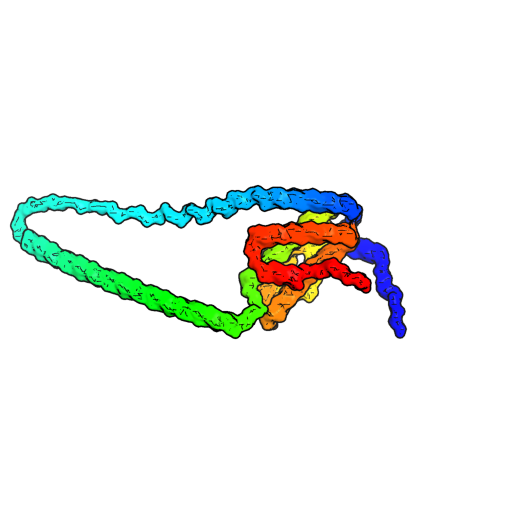1
ATOM 2381 C C . LYS A 1 297 ? 6.299 -16.575 17.670 1.00 32.16 297 LYS A C 1
ATOM 2383 O O . LYS A 1 297 ? 6.155 -15.507 18.261 1.00 32.16 297 LYS A O 1
ATOM 2388 N N . PRO A 1 298 ? 6.043 -17.746 18.270 1.00 26.45 298 PRO A N 1
ATOM 2389 C CA . PRO A 1 298 ? 5.738 -17.804 19.691 1.00 26.45 298 PRO A CA 1
ATOM 2390 C C . PRO A 1 298 ? 6.916 -17.217 20.486 1.00 26.45 298 PRO A C 1
ATOM 2392 O O . PRO A 1 298 ? 8.000 -17.798 20.466 1.00 26.45 298 PRO A O 1
ATOM 2395 N N . GLY A 1 299 ? 6.705 -16.091 21.175 1.00 39.62 299 GLY A N 1
ATOM 2396 C CA . GLY A 1 299 ? 7.664 -15.530 22.135 1.00 39.62 299 GLY A CA 1
ATOM 2397 C C . GLY A 1 299 ? 8.471 -14.294 21.711 1.00 39.62 299 GLY A C 1
ATOM 2398 O O . GLY A 1 299 ? 9.506 -14.063 22.333 1.00 39.62 299 GLY A O 1
ATOM 2399 N N . GLU A 1 300 ? 8.032 -13.522 20.711 1.00 33.03 300 GLU A N 1
ATOM 2400 C CA . GLU A 1 300 ? 8.460 -12.115 20.533 1.00 33.03 300 GLU A CA 1
ATOM 2401 C C . GLU A 1 300 ? 7.471 -11.144 21.193 1.00 33.03 300 GLU A C 1
ATOM 2403 O O . GLU A 1 300 ? 6.247 -11.415 21.125 1.00 33.03 300 GLU A O 1
#

Sequence (300 aa):
MFDDDDFKISMDDIKDMVSELFGEKIEKVDAASAKELLKQETDEFMKIGLEEINEFSAAEQDESSVLKDYETEDTLKPAPANPVELRKQIELEIREKVERELADEKSRKKEEMLKRIEEAKKDSAAYASELSSAAAAKKDTGLSFQERMQIIEMFDYSQKLFAALLSKLIKKPAVENMMLKTLEKSVMKFQDILKKANVNQYGKVRGDGTIETARLAANLNAVYLPEEKKNEKFYSALKYIFEERLIAAELVTGIEVKDNLLSNLFTQLDSVFEKRRYPKKLADIFSSKIIPETTLKPGE